Protein 6GFB (pdb70)

InterPro domains:
  IPR000210 BTB/POZ domain [PS50097] (153-221)
  IPR001190 SRCR domain [PF00530] (28-124)
  IPR001190 SRCR domain [PR00258] (24-40)
  IPR001190 SRCR domain [PR00258] (43-54)
  IPR001190 SRCR domain [PR00258] (58-68)
  IPR001190 SRCR domain [PR00258] (89-103)
  IPR001190 SRCR domain [PR00258] (112-124)
  IPR001190 SRCR domain [PS00420] (29-66)
  IPR001190 SRCR domain [PS50287] (24-124)
  IPR001190 SRCR domain [SM00202] (24-124)
  IPR011333 SKP1/BTB/POZ domain superfamily [G3DSA:3.30.710.10] (132-253)
  IPR011705 BTB/Kelch-associated [PF07707] (261-358)
  IPR011705 BTB/Kelch-associated [SM00875] (260-360)
  IPR036772 SRCR-like domain superfamily [G3DSA:3.10.250.10] (16-131)
  IPR036772 SRCR-like domain superfamily [SSF56487] (21-128)
  IPR051481 BTB/POZ domain-containing protein and Galectin-3-binding [PTHR24410] (20-557)

Radius of gyration: 20.59 Å; Cα contacts (8 Å, |Δi|>4): 410; chains: 2; bounding box: 66×28×56 Å

Organism: Homo sapiens (NCBI:txid9606)

Secondary structure (DSSP, 8-state):
--EEEE-GGGHHHHHHHHHHHT-S--EEEEEEETTEEEEEEEE-HHHHTT-GGGGGG---TTEEEEEE--GGGHHHHHHHHHHHHHSEEEE-TTTHHHHHHHHHHHT-HHHHHHHHHH-/--EEEE-GGGHHHHHHHHHHHT-S--EEEEEEETTEEEEEEEE-HHHHTT-GGGGGG---TTEEEEEE--GGGHHHHHHHHHHHHHSEEEE-TTTHHHHHHHHHHHT-HHHHHHHHHHHHHH-

Foldseek 3Di:
DDDDDDPCVCQLVVQLVVQVVLPPFQEKEFEAEPNDRPDIGGHHLVQLVVAPLNVLRNDDGNYYYYHYAYPLLVVVVSQSRSCSGNVDHDDDPSNLVSQLVVSVRRVSPVSNVVSVVVD/DDDDDDPCVCQLVVQLVVQVVLPPFQEKEFEAEPRDRPDIGGHHLVQLVVAPLSVLRNDDGNYYYYHYAYPLLVVVVSQSRSCSGNVDHDDDQSNLVSQLVVSVVRVSPVSVVVSVVVNVVVD

Solvent-accessible surface area: 12079 Å² total; per-residue (Å²): 126,75,64,55,20,55,15,30,184,79,2,10,88,14,3,0,105,18,1,58,40,60,181,59,42,39,5,53,5,41,0,34,22,152,63,137,103,60,63,56,22,27,1,3,5,30,6,2,64,36,4,102,15,0,81,38,1,92,92,138,87,63,34,122,23,89,1,73,15,51,63,125,4,33,95,32,0,109,71,0,3,51,3,3,3,2,18,112,9,86,0,43,122,107,13,9,144,13,5,40,107,6,0,57,69,34,28,0,136,105,0,62,40,57,0,51,101,43,136,126,78,69,58,21,62,28,30,206,74,2,10,89,14,4,0,106,19,6,72,37,70,184,62,41,40,5,51,5,39,0,28,22,166,66,135,106,63,51,54,37,26,1,2,7,32,6,1,63,35,4,121,15,0,83,36,1,102,95,139,87,62,35,121,19,86,2,75,12,59,58,125,5,42,99,29,0,124,53,0,2,41,2,3,2,2,19,108,8,84,0,42,103,106,12,1,125,15,4,64,117,7,0,54,78,40,8,0,155,103,0,53,38,53,0,51,61,5,71,75,129,50,99

Structure (mmCIF, N/CA/C/O backbone):
data_6GFB
#
_entry.id   6GFB
#
_cell.length_a   70.340
_cell.length_b   70.340
_cell.length_c   105.510
_cell.angle_alpha   90.00
_cell.angle_beta   90.00
_cell.angle_gamma   120.00
#
_symmetry.space_group_name_H-M   'P 31 2 1'
#
loop_
_entity.id
_entity.type
_entity.pdbx_description
1 polymer 'Galectin-3-binding protein'
2 non-polymer 'ZINC ION'
3 water water
#
loop_
_atom_site.group_PDB
_atom_site.id
_atom_site.type_symbol
_atom_site.label_atom_id
_atom_site.label_alt_id
_atom_site.label_comp_id
_atom_site.label_asym_id
_atom_site.label_entity_id
_atom_site.label_seq_id
_atom_site.pdbx_PDB_ins_code
_atom_site.Cartn_x
_atom_site.Cartn_y
_atom_site.Cartn_z
_atom_site.occupancy
_atom_site.B_iso_or_equiv
_atom_site.auth_seq_id
_atom_site.auth_comp_id
_atom_site.auth_asym_id
_atom_site.auth_atom_id
_atom_site.pdbx_PDB_model_num
ATOM 1 N N . SER A 1 8 ? -17.393 40.793 30.179 1.00 67.49 129 SER A N 1
ATOM 2 C CA . SER A 1 8 ? -17.403 40.582 31.627 1.00 67.36 129 SER A CA 1
ATOM 3 C C . SER A 1 8 ? -16.008 40.746 32.249 1.00 67.78 129 SER A C 1
ATOM 4 O O . SER A 1 8 ? -15.900 41.287 33.351 1.00 68.46 129 SER A O 1
ATOM 7 N N . THR A 1 9 ? -14.952 40.270 31.556 1.00 59.70 130 THR A N 1
ATOM 8 C CA . THR A 1 9 ? -13.582 40.388 32.063 1.00 56.84 130 THR A CA 1
ATOM 9 C C . THR A 1 9 ? -12.908 41.658 31.553 1.00 55.55 130 THR A C 1
ATOM 10 O O . THR A 1 9 ? -12.902 41.932 30.355 1.00 52.47 130 THR A O 1
ATOM 14 N N . HIS A 1 10 ? -12.331 42.416 32.482 1.00 52.12 131 HIS A N 1
ATOM 15 C CA . HIS A 1 10 ? -11.586 43.634 32.188 1.00 52.20 131 HIS A CA 1
ATOM 16 C C . HIS A 1 10 ? -10.143 43.444 32.633 1.00 53.74 131 HIS A C 1
ATOM 17 O O . HIS A 1 10 ? -9.888 42.892 33.702 1.00 52.22 131 HIS A O 1
ATOM 24 N N . THR A 1 11 ? -9.197 43.834 31.789 1.00 49.86 132 THR A N 1
ATOM 25 C CA . THR A 1 11 ? -7.779 43.647 32.095 1.00 49.48 132 THR A CA 1
ATOM 26 C C . THR A 1 11 ? -7.042 44.960 32.366 1.00 50.83 132 THR A C 1
ATOM 27 O O . THR A 1 11 ? -7.050 45.848 31.514 1.00 50.32 132 THR A O 1
ATOM 31 N N . LEU A 1 12 ? -6.377 45.065 33.544 1.00 45.31 133 LEU A N 1
ATOM 32 C CA . LEU A 1 12 ? -5.469 46.180 33.834 1.00 44.02 133 LEU A CA 1
ATOM 33 C C . LEU A 1 12 ? -4.106 45.670 33.319 1.00 46.40 133 LEU A C 1
ATOM 34 O O . LEU A 1 12 ? -3.664 44.592 33.720 1.00 43.64 133 LEU A O 1
ATOM 39 N N . ASP A 1 13 ? -3.495 46.399 32.376 1.00 44.64 134 ASP A N 1
ATOM 40 C CA . ASP A 1 13 ? -2.247 46.005 31.727 1.00 43.62 134 ASP A CA 1
ATOM 41 C C . ASP A 1 13 ? -1.200 47.120 31.791 1.00 46.33 134 ASP A C 1
ATOM 42 O O . ASP A 1 13 ? -1.257 48.083 31.025 1.00 44.13 134 ASP A O 1
ATOM 47 N N . LEU A 1 14 ? -0.223 46.957 32.706 1.00 41.94 135 LEU A N 1
ATOM 48 C CA . LEU A 1 14 ? 0.868 47.892 32.903 1.00 41.20 135 LEU A CA 1
ATOM 49 C C . LEU A 1 14 ? 2.193 47.221 32.550 1.00 45.14 135 LEU A C 1
ATOM 50 O O . LEU A 1 14 ? 3.260 47.685 32.959 1.00 44.54 135 LEU A O 1
ATOM 55 N N . SER A 1 15 ? 2.119 46.145 31.746 1.00 41.59 136 SER A N 1
ATOM 56 C CA . SER A 1 15 ? 3.287 45.391 31.293 1.00 42.49 136 SER A CA 1
ATOM 57 C C . SER A 1 15 ? 4.263 46.233 30.439 1.00 46.84 136 SER A C 1
ATOM 58 O O . SER A 1 15 ? 5.423 45.857 30.334 1.00 47.23 136 SER A O 1
ATOM 61 N N . ARG A 1 16 ? 3.826 47.382 29.886 1.00 45.09 137 ARG A N 1
ATOM 62 C CA . ARG A 1 16 ? 4.718 48.257 29.091 1.00 46.47 137 ARG A CA 1
ATOM 63 C C . ARG A 1 16 ? 5.870 48.834 29.922 1.00 51.49 137 ARG A C 1
ATOM 64 O O . ARG A 1 16 ? 6.851 49.323 29.358 1.00 52.93 137 ARG A O 1
ATOM 72 N N . GLU A 1 17 ? 5.747 48.769 31.253 1.00 46.25 138 GLU A N 1
ATOM 73 C CA . GLU A 1 17 ? 6.743 49.269 32.203 1.00 45.27 138 GLU A CA 1
ATOM 74 C C . GLU A 1 17 ? 7.846 48.233 32.457 1.00 44.89 138 GLU A C 1
ATOM 75 O O . GLU A 1 17 ? 8.866 48.575 33.041 1.00 45.87 138 GLU A O 1
ATOM 81 N N . LEU A 1 18 ? 7.612 46.970 32.112 1.00 37.67 139 LEU A N 1
ATOM 82 C CA . LEU A 1 18 ? 8.547 45.889 32.414 1.00 38.16 139 LEU A CA 1
ATOM 83 C C . LEU A 1 18 ? 9.927 46.042 31.821 1.00 43.18 139 LEU A C 1
ATOM 84 O O . LEU A 1 18 ? 10.888 45.759 32.531 1.00 43.92 139 LEU A O 1
ATOM 89 N N . SER A 1 19 ? 10.037 46.454 30.539 1.00 41.65 140 SER A N 1
ATOM 90 C CA . SER A 1 19 ? 11.321 46.563 29.843 1.00 41.60 140 SER A CA 1
ATOM 91 C C . SER A 1 19 ? 12.317 47.447 30.585 1.00 44.92 140 SER A C 1
ATOM 92 O O . SER A 1 19 ? 13.429 46.981 30.855 1.00 43.11 140 SER A O 1
ATOM 95 N N . GLU A 1 20 ? 11.901 48.668 30.985 1.00 42.71 141 GLU A N 1
ATOM 96 C CA . GLU A 1 20 ? 12.776 49.568 31.742 1.00 43.53 141 GLU A CA 1
ATOM 97 C C . GLU A 1 20 ? 12.917 49.174 33.217 1.00 47.88 141 GLU A C 1
ATOM 98 O O . GLU A 1 20 ? 13.985 49.408 33.778 1.00 48.13 141 GLU A O 1
ATOM 104 N N . ALA A 1 21 ? 11.890 48.533 33.832 1.00 42.85 142 ALA A N 1
ATOM 105 C CA . ALA A 1 21 ? 12.017 48.066 35.221 1.00 41.65 142 ALA A CA 1
ATOM 106 C C . ALA A 1 21 ? 13.138 47.015 35.288 1.00 47.30 142 ALA A C 1
ATOM 107 O O . ALA A 1 21 ? 13.973 47.077 36.187 1.00 47.57 142 ALA A O 1
ATOM 109 N N . LEU A 1 22 ? 13.178 46.080 34.321 1.00 45.08 143 LEU A N 1
ATOM 110 C CA . LEU A 1 22 ? 14.213 45.047 34.299 1.00 44.56 143 LEU A CA 1
ATOM 111 C C . LEU A 1 22 ? 15.563 45.611 33.863 1.00 47.18 143 LEU A C 1
ATOM 112 O O . LEU A 1 22 ? 16.576 45.240 34.441 1.00 45.62 143 LEU A O 1
ATOM 117 N N . GLY A 1 23 ? 15.557 46.541 32.907 1.00 44.23 144 GLY A N 1
ATOM 118 C CA . GLY A 1 23 ? 16.773 47.205 32.447 1.00 44.14 144 GLY A CA 1
ATOM 119 C C . GLY A 1 23 ? 17.503 47.897 33.589 1.00 49.26 144 GLY A C 1
ATOM 120 O O . GLY A 1 23 ? 18.727 47.775 33.708 1.00 48.33 144 GLY A O 1
ATOM 121 N N . GLN A 1 24 ? 16.734 48.597 34.464 1.00 46.63 145 GLN A N 1
ATOM 122 C CA . GLN A 1 24 ? 17.216 49.334 35.626 1.00 46.73 145 GLN A CA 1
ATOM 123 C C . GLN A 1 24 ? 17.772 48.419 36.724 1.00 49.98 145 GLN A C 1
ATOM 124 O O . GLN A 1 24 ? 18.673 48.836 37.441 1.00 50.22 145 GLN A O 1
ATOM 130 N N . ILE A 1 25 ? 17.279 47.163 36.824 1.00 46.27 146 ILE A N 1
ATOM 131 C CA . ILE A 1 25 ? 17.811 46.161 37.754 1.00 45.48 146 ILE A CA 1
ATOM 132 C C . ILE A 1 25 ? 19.261 45.854 37.318 1.00 49.86 146 ILE A C 1
ATOM 133 O O . ILE A 1 25 ? 20.163 45.838 38.157 1.00 49.84 146 ILE A O 1
ATOM 138 N N . PHE A 1 26 ? 19.486 45.669 35.993 1.00 46.66 147 PHE A N 1
ATOM 139 C CA . PHE A 1 26 ? 20.831 45.446 35.468 1.00 45.00 147 PHE A CA 1
ATOM 140 C C . PHE A 1 26 ? 21.698 46.649 35.737 1.00 49.57 147 PHE A C 1
ATOM 141 O O . PHE A 1 26 ? 22.811 46.461 36.219 1.00 49.06 147 PHE A O 1
ATOM 149 N N . ASP A 1 27 ? 21.204 47.880 35.413 1.00 47.79 148 ASP A N 1
ATOM 150 C CA . ASP A 1 27 ? 21.950 49.140 35.594 1.00 48.56 148 ASP A CA 1
ATOM 151 C C . ASP A 1 27 ? 22.430 49.342 37.033 1.00 52.98 148 ASP A C 1
ATOM 152 O O . ASP A 1 27 ? 23.545 49.822 37.226 1.00 53.45 148 ASP A O 1
ATOM 157 N N . SER A 1 28 ? 21.599 48.971 38.028 1.00 50.14 149 SER A N 1
ATOM 158 C CA . SER A 1 28 ? 21.925 49.124 39.451 1.00 50.47 149 SER A CA 1
ATOM 159 C C . SER A 1 28 ? 23.115 48.276 39.903 1.00 54.86 149 SER A C 1
ATOM 160 O O . SER A 1 28 ? 23.903 48.727 40.725 1.00 54.31 149 SER A O 1
AT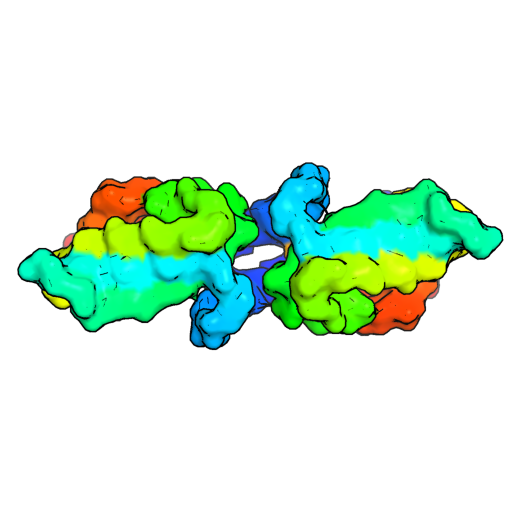OM 163 N N . GLN A 1 29 ? 23.241 47.042 39.383 1.00 53.04 150 GLN A N 1
ATOM 164 C CA . GLN A 1 29 ? 24.319 46.108 39.766 1.00 53.44 150 GLN A CA 1
ATOM 165 C C . GLN A 1 29 ? 24.223 45.735 41.274 1.00 59.73 150 GLN A C 1
ATOM 166 O O . GLN A 1 29 ? 25.232 45.436 41.916 1.00 60.90 150 GLN A O 1
ATOM 172 N N . ARG A 1 30 ? 22.986 45.763 41.829 1.00 56.93 151 ARG A N 1
ATOM 173 C CA . ARG A 1 30 ? 22.678 45.467 43.231 1.00 56.36 151 ARG A CA 1
ATOM 174 C C . ARG A 1 30 ? 21.839 44.208 43.295 1.00 59.26 151 ARG A C 1
ATOM 175 O O . ARG A 1 30 ? 20.945 44.026 42.469 1.00 59.21 151 ARG A O 1
ATOM 183 N N . GLY A 1 31 ? 22.097 43.384 44.300 1.00 54.35 152 GLY A N 1
ATOM 184 C CA . GLY A 1 31 ? 21.374 42.136 44.528 1.00 53.97 152 GLY A CA 1
ATOM 185 C C . GLY A 1 31 ? 21.738 41.018 43.570 1.00 56.86 152 GLY A C 1
ATOM 186 O O . GLY A 1 31 ? 20.942 40.096 43.371 1.00 56.28 152 GLY A O 1
ATOM 187 N N . CYS A 1 32 ? 22.940 41.091 42.976 1.00 53.30 153 CYS A N 1
ATOM 188 C CA . CYS A 1 32 ? 23.445 40.104 42.026 1.00 54.83 153 CYS A CA 1
ATOM 189 C C . CYS A 1 32 ? 23.756 38.765 42.692 1.00 56.29 153 CYS A C 1
ATOM 190 O O . CYS A 1 32 ? 24.103 38.723 43.872 1.00 56.99 153 CYS A O 1
ATOM 193 N N . ASP A 1 33 ? 23.686 37.680 41.909 1.00 49.35 154 ASP A N 1
ATOM 194 C CA . ASP A 1 33 ? 23.987 36.320 42.343 1.00 47.83 154 ASP A CA 1
ATOM 195 C C . ASP A 1 33 ? 24.801 35.598 41.251 1.00 50.67 154 ASP A C 1
ATOM 196 O O . ASP A 1 33 ? 24.873 34.380 41.249 1.00 50.08 154 ASP A O 1
ATOM 201 N N . LEU A 1 34 ? 25.375 36.358 40.303 1.00 47.02 155 LEU A N 1
ATOM 202 C CA . LEU A 1 34 ? 26.175 35.821 39.212 1.00 46.72 155 LEU A CA 1
ATOM 203 C C . LEU A 1 34 ? 27.280 36.802 38.844 1.00 50.25 155 LEU A C 1
ATOM 204 O O . LEU A 1 34 ? 26.993 37.970 38.632 1.00 49.45 155 LEU A O 1
ATOM 209 N N . SER A 1 35 ? 28.531 36.327 38.745 1.00 46.87 156 SER A N 1
ATOM 210 C CA . SER A 1 35 ? 29.663 37.163 38.337 1.00 46.83 156 SER A CA 1
ATOM 211 C C . SER A 1 35 ? 30.015 36.871 36.896 1.00 50.23 156 SER A C 1
ATOM 212 O O . SER A 1 35 ? 30.146 35.709 36.531 1.00 49.48 156 SER A O 1
ATOM 215 N N . ILE A 1 36 ? 30.123 37.921 36.068 1.00 48.02 157 ILE A N 1
ATOM 216 C CA . ILE A 1 36 ? 30.460 37.795 34.650 1.00 48.46 157 ILE A CA 1
ATOM 217 C C . ILE A 1 36 ? 31.769 38.532 34.394 1.00 54.47 157 ILE A C 1
ATOM 218 O O . ILE A 1 36 ? 31.825 39.758 34.534 1.00 54.83 157 ILE A O 1
ATOM 223 N N . SER A 1 37 ? 32.812 37.778 34.015 1.00 50.27 158 SER A N 1
ATOM 224 C CA . SER A 1 37 ? 34.113 38.339 33.674 1.00 50.40 158 SER A CA 1
ATOM 225 C C . SER A 1 37 ? 34.195 38.377 32.172 1.00 56.35 158 SER A C 1
ATOM 226 O O . SER A 1 37 ? 33.804 37.416 31.496 1.00 55.56 158 SER A O 1
ATOM 229 N N . VAL A 1 38 ? 34.709 39.491 31.653 1.00 56.01 159 VAL A N 1
ATOM 230 C CA . VAL A 1 38 ? 34.890 39.736 30.229 1.00 57.10 159 VAL A CA 1
ATOM 231 C C . VAL A 1 38 ? 36.389 39.707 29.895 1.00 64.36 159 VAL A C 1
ATOM 232 O O . VAL A 1 38 ? 37.135 40.619 30.255 1.00 63.49 159 VAL A O 1
ATOM 236 N N . ASN A 1 39 ? 36.810 38.618 29.237 1.00 63.98 160 ASN A N 1
ATOM 237 C CA . ASN A 1 39 ? 38.163 38.335 28.782 1.00 65.78 160 ASN A CA 1
ATOM 238 C C . ASN A 1 39 ? 38.387 39.005 27.420 1.00 73.94 160 ASN A C 1
ATOM 239 O O . ASN A 1 39 ? 37.629 38.758 26.480 1.00 72.70 160 ASN A O 1
ATOM 244 N N . VAL A 1 40 ? 39.399 39.882 27.330 1.00 75.31 161 VAL A N 1
ATOM 245 C CA . VAL A 1 40 ? 39.774 40.606 26.103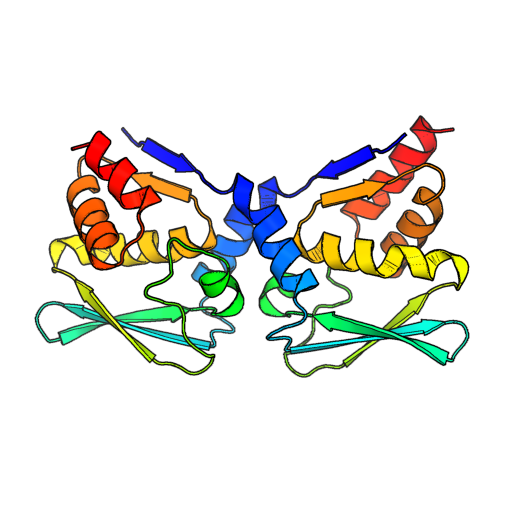 1.00 77.56 161 VAL A CA 1
ATOM 246 C C . VAL A 1 40 ? 41.237 40.280 25.746 1.00 86.58 161 VAL A C 1
ATOM 247 O O . VAL A 1 40 ? 42.159 40.854 26.340 1.00 86.61 161 VAL A O 1
ATOM 251 N N . GLN A 1 41 ? 41.432 39.336 24.790 1.00 86.79 162 GLN A N 1
ATOM 252 C CA . GLN A 1 41 ? 42.738 38.845 24.321 1.00 88.31 162 GLN A CA 1
ATOM 253 C C . GLN A 1 41 ? 43.623 38.325 25.481 1.00 94.59 162 GLN A C 1
ATOM 254 O O . GLN A 1 41 ? 44.777 38.741 25.639 1.00 94.61 162 GLN A O 1
ATOM 260 N N . GLY A 1 42 ? 43.045 37.438 26.288 1.00 92.48 163 GLY A N 1
ATOM 261 C CA . GLY A 1 42 ? 43.732 36.817 27.409 1.00 92.95 163 GLY A CA 1
ATOM 262 C C . GLY A 1 42 ? 43.590 37.502 28.754 1.00 98.40 163 GLY A C 1
ATOM 263 O O . GLY A 1 42 ? 43.728 36.841 29.785 1.00 98.13 163 GLY A O 1
ATOM 264 N N . GLU A 1 43 ? 43.316 38.824 28.767 1.00 95.70 164 GLU A N 1
ATOM 265 C CA . GLU A 1 43 ? 43.188 39.584 30.020 1.00 95.94 164 GLU A CA 1
ATOM 266 C C . GLU A 1 43 ? 41.761 39.966 30.393 1.00 98.60 164 GLU A C 1
ATOM 267 O O . GLU A 1 43 ? 40.983 40.347 29.523 1.00 97.15 164 GLU A O 1
ATOM 273 N N . ASP A 1 44 ? 41.435 39.898 31.698 1.00 95.54 165 ASP A N 1
ATOM 274 C CA . ASP A 1 44 ? 40.108 40.263 32.210 1.00 95.19 165 ASP A CA 1
ATOM 275 C C . ASP A 1 44 ? 39.988 41.790 32.247 1.00 96.02 165 ASP A C 1
ATOM 276 O O . ASP A 1 44 ? 40.395 42.436 33.214 1.00 96.13 165 ASP A O 1
ATOM 281 N N . ALA A 1 45 ? 39.485 42.361 31.150 1.00 89.72 166 ALA A N 1
ATOM 282 C CA . ALA A 1 45 ? 39.357 43.804 30.976 1.00 88.46 166 ALA A CA 1
ATOM 283 C C . ALA A 1 45 ? 38.127 44.409 31.646 1.00 89.64 166 ALA A C 1
ATOM 284 O O . ALA A 1 45 ? 38.208 45.545 32.129 1.00 90.64 166 ALA A O 1
ATOM 286 N N . LEU A 1 46 ? 36.984 43.680 31.643 1.00 81.86 167 LEU A N 1
ATOM 287 C CA . LEU A 1 46 ? 35.704 44.140 32.205 1.00 79.50 167 LEU A CA 1
ATOM 288 C C . LEU A 1 46 ? 35.021 43.105 33.102 1.00 75.67 167 LEU A C 1
ATOM 289 O O . LEU A 1 46 ? 35.282 41.902 32.993 1.00 75.26 167 LEU A O 1
ATOM 294 N N . GLY A 1 47 ? 34.150 43.595 33.976 1.00 65.97 168 GLY A N 1
ATOM 295 C CA . GLY A 1 47 ? 33.338 42.779 34.863 1.00 63.56 168 GLY A CA 1
ATOM 296 C C . GLY A 1 47 ? 31.936 43.333 35.039 1.00 62.66 168 GLY A C 1
ATOM 297 O O . GLY A 1 47 ? 31.731 44.548 35.020 1.00 60.71 168 GLY A O 1
ATOM 298 N N . PHE A 1 48 ? 30.963 42.435 35.204 1.00 57.00 169 PHE A N 1
ATOM 299 C CA . PHE A 1 48 ? 29.564 42.775 35.455 1.00 56.31 169 PHE A CA 1
ATOM 300 C C . PHE A 1 48 ? 28.989 41.720 36.371 1.00 59.75 169 PHE A C 1
ATOM 301 O O . PHE A 1 48 ? 29.548 40.629 36.475 1.00 58.88 169 PHE A O 1
ATOM 309 N N . CYS A 1 49 ? 27.844 42.009 36.982 1.00 56.30 170 CYS A N 1
ATOM 310 C CA . CYS A 1 49 ? 27.147 41.012 37.775 1.00 55.96 170 CYS A CA 1
ATOM 311 C C . CYS A 1 49 ? 25.726 40.845 37.228 1.00 54.93 170 CYS A C 1
ATOM 312 O O . CYS A 1 49 ? 25.197 41.772 36.617 1.00 54.05 170 CYS A O 1
ATOM 315 N N . GLY A 1 50 ? 25.164 39.651 37.379 1.00 49.51 171 GLY A N 1
ATOM 316 C CA . GLY A 1 50 ? 23.841 39.313 36.869 1.00 48.41 171 GLY A CA 1
ATOM 317 C C . GLY A 1 50 ? 22.877 38.775 37.900 1.00 51.02 171 GLY A C 1
ATOM 318 O O . GLY A 1 50 ? 23.254 38.515 39.040 1.00 52.15 171 GLY A O 1
ATOM 319 N N . HIS A 1 51 ? 21.623 38.589 37.481 1.00 45.45 172 HIS A N 1
ATOM 320 C CA . HIS A 1 51 ? 20.512 38.125 38.289 1.00 44.66 172 HIS A CA 1
ATOM 321 C C . HIS A 1 51 ? 19.943 36.865 37.618 1.00 48.08 172 HIS A C 1
ATOM 322 O O . HIS A 1 51 ? 19.252 36.970 36.604 1.00 47.43 172 HIS A O 1
ATOM 329 N N . THR A 1 52 ? 20.284 35.673 38.151 1.00 45.14 173 THR A N 1
ATOM 330 C CA . THR A 1 52 ? 19.874 34.375 37.592 1.00 45.31 173 THR A CA 1
ATOM 331 C C . THR A 1 52 ? 18.350 34.222 37.468 1.00 48.70 173 THR A C 1
ATOM 332 O O . THR A 1 52 ? 17.904 33.585 36.515 1.00 47.49 173 THR A O 1
ATOM 336 N N . VAL A 1 53 ? 17.561 34.823 38.397 1.00 45.52 174 VAL A N 1
ATOM 337 C CA . VAL A 1 53 ? 16.079 34.760 38.374 1.00 45.88 174 VAL A CA 1
ATOM 338 C C . VAL A 1 53 ? 15.547 35.357 37.055 1.00 47.65 174 VAL A C 1
ATOM 339 O O . VAL A 1 53 ? 14.664 34.767 36.431 1.00 48.52 174 VAL A O 1
ATOM 343 N N . ILE A 1 54 ? 16.142 36.471 36.601 1.00 41.58 175 ILE A N 1
ATOM 344 C CA . ILE A 1 54 ? 15.773 37.110 35.336 1.00 41.10 175 ILE A CA 1
ATOM 345 C C . ILE A 1 54 ? 16.372 36.375 34.117 1.00 45.54 175 ILE A C 1
ATOM 346 O O . ILE A 1 54 ? 15.652 36.091 33.157 1.00 43.76 175 ILE A O 1
ATOM 351 N N . LEU A 1 55 ? 17.680 36.081 34.146 1.00 43.28 176 LEU A N 1
ATOM 352 C CA . LEU A 1 55 ? 18.381 35.454 33.017 1.00 42.00 176 LEU A CA 1
ATOM 353 C C . LEU A 1 55 ? 17.865 34.071 32.637 1.00 47.29 176 LEU A C 1
ATOM 354 O O . LEU A 1 55 ? 17.738 33.799 31.436 1.00 47.71 176 LEU A O 1
ATOM 359 N N . THR A 1 56 ? 17.528 33.215 33.633 1.00 43.68 177 THR A N 1
ATOM 360 C CA . THR A 1 56 ? 17.041 31.853 33.364 1.00 43.53 177 THR A CA 1
ATOM 361 C C . THR A 1 56 ? 15.626 31.849 32.757 1.00 47.16 177 THR A C 1
ATOM 362 O O . THR A 1 56 ? 15.228 30.845 32.177 1.00 46.50 177 THR A O 1
ATOM 366 N N . ALA A 1 57 ? 14.899 32.972 32.832 1.00 45.60 178 ALA A N 1
ATOM 367 C CA . ALA A 1 57 ? 13.570 33.099 32.222 1.00 46.49 178 ALA A CA 1
ATOM 368 C C . ALA A 1 57 ? 13.686 33.500 30.716 1.00 50.40 178 ALA A C 1
ATOM 369 O O . ALA A 1 57 ? 12.670 33.582 30.020 1.00 49.18 178 ALA A O 1
ATOM 371 N N . ASN A 1 58 ? 14.922 33.752 30.231 1.00 46.89 179 ASN A N 1
ATOM 372 C CA . ASN A 1 58 ? 15.187 34.209 28.871 1.00 46.98 179 ASN A CA 1
ATOM 373 C C . ASN A 1 58 ? 16.032 33.239 28.039 1.00 51.36 179 ASN A C 1
ATOM 374 O O . ASN A 1 58 ? 17.218 33.065 28.331 1.00 49.34 179 ASN A O 1
ATOM 379 N N . LEU A 1 59 ? 15.441 32.680 26.944 1.00 49.30 180 LEU A N 1
ATOM 380 C CA . LEU A 1 59 ? 16.144 31.748 26.046 1.00 49.30 180 LEU A CA 1
ATOM 381 C C . LEU A 1 59 ? 17.356 32.396 25.348 1.00 51.14 180 LEU A C 1
ATOM 382 O O . LEU A 1 59 ? 18.340 31.703 25.109 1.00 50.21 180 LEU A O 1
ATOM 387 N N . GLU A 1 60 ? 17.316 33.732 25.110 1.00 46.15 181 GLU A N 1
ATOM 388 C CA . GLU A 1 60 ? 18.422 34.500 24.512 1.00 45.86 181 GLU A CA 1
ATOM 389 C C . GLU A 1 60 ? 19.681 34.479 25.379 1.00 47.51 181 GLU A C 1
ATOM 390 O O . GLU A 1 60 ? 20.779 34.621 24.854 1.00 46.71 181 GLU A O 1
ATOM 396 N N . ALA A 1 61 ? 19.515 34.340 26.706 1.00 44.02 182 ALA A N 1
ATOM 397 C CA . ALA A 1 61 ? 20.593 34.349 27.705 1.00 42.78 182 ALA A CA 1
ATOM 398 C C . ALA A 1 61 ? 21.012 32.958 28.200 1.00 44.86 182 ALA A C 1
ATOM 399 O O . ALA A 1 61 ? 21.593 32.850 29.281 1.00 45.47 182 ALA A O 1
ATOM 401 N N . GLN A 1 62 ? 20.732 31.898 27.423 1.00 41.45 183 GLN A N 1
ATOM 402 C CA . GLN A 1 62 ? 21.042 30.500 27.757 1.00 42.35 183 GLN A CA 1
ATOM 403 C C . GLN A 1 62 ? 22.526 30.249 28.108 1.00 49.11 183 GLN A C 1
ATOM 404 O O . GLN A 1 62 ? 22.807 29.374 28.930 1.00 50.20 183 GLN A O 1
ATOM 410 N N . AL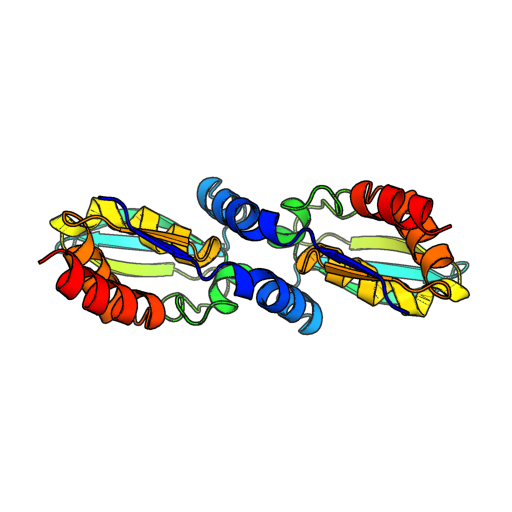A A 1 63 ? 23.464 31.032 27.534 1.00 46.66 184 ALA A N 1
ATOM 411 C CA . ALA A 1 63 ? 24.884 30.933 27.882 1.00 47.09 184 ALA A CA 1
ATOM 412 C C . ALA A 1 63 ? 25.119 31.362 29.343 1.00 52.54 184 ALA A C 1
ATOM 413 O O . ALA A 1 63 ? 26.097 30.925 29.946 1.00 53.23 184 ALA A O 1
ATOM 415 N N . LEU A 1 64 ? 24.190 32.154 29.929 1.00 48.39 185 LEU A N 1
ATOM 416 C CA . LEU A 1 64 ? 24.298 32.630 31.307 1.00 47.86 185 LEU A CA 1
ATOM 417 C C . LEU A 1 64 ? 23.372 31.882 32.279 1.00 51.15 185 LEU A C 1
ATOM 418 O O . LEU A 1 64 ? 23.184 32.326 33.406 1.00 50.98 185 LEU A O 1
ATOM 423 N N . TRP A 1 65 ? 22.806 30.739 31.857 1.00 48.32 186 TRP A N 1
ATOM 424 C CA . TRP A 1 65 ? 21.923 29.943 32.717 1.00 47.30 186 TRP A CA 1
ATOM 425 C C . TRP A 1 65 ? 22.742 29.154 33.733 1.00 55.64 186 TRP A C 1
ATOM 426 O O . TRP A 1 65 ? 23.206 28.047 33.435 1.00 57.16 186 TRP A O 1
ATOM 437 N N . LYS A 1 66 ? 22.934 29.741 34.925 1.00 51.92 187 LYS A N 1
ATOM 438 C CA . LYS A 1 66 ? 23.705 29.123 36.008 1.00 52.29 187 LYS A CA 1
ATOM 439 C C . LYS A 1 66 ? 22.949 29.206 37.341 1.00 56.51 187 LYS A C 1
ATOM 440 O O . LYS A 1 66 ? 21.999 29.987 37.473 1.00 55.93 187 LYS A O 1
ATOM 446 N N . GLU A 1 67 ? 23.390 28.414 38.331 1.00 52.76 188 GLU A N 1
ATOM 447 C CA . GLU A 1 67 ? 22.853 28.420 39.695 1.00 51.99 188 GLU A CA 1
ATOM 448 C C . GLU A 1 67 ? 23.337 29.689 40.419 1.00 53.62 188 GLU A C 1
ATOM 449 O O . GLU A 1 67 ? 24.431 30.174 40.100 1.00 52.93 188 GLU A O 1
ATOM 455 N N . PRO A 1 68 ? 22.579 30.236 41.401 1.00 49.55 189 PRO A N 1
ATOM 456 C CA . PRO A 1 68 ? 23.077 31.415 42.145 1.00 49.46 189 PRO A CA 1
ATOM 457 C C . PRO A 1 68 ? 24.447 31.167 42.788 1.00 53.40 189 PRO A C 1
ATOM 458 O O . PRO A 1 68 ? 24.736 30.045 43.185 1.00 53.20 189 PRO A O 1
ATOM 462 N N . GLY A 1 69 ? 25.279 32.198 42.824 1.00 50.65 190 GLY A N 1
ATOM 463 C CA . GLY A 1 69 ? 26.642 32.142 43.338 1.00 51.91 190 GLY A CA 1
ATOM 464 C C . GLY A 1 69 ? 27.704 31.746 42.318 1.00 58.65 190 GLY A C 1
ATOM 465 O O . GLY A 1 69 ? 28.893 31.702 42.656 1.00 58.60 190 GLY A O 1
ATOM 466 N N . SER A 1 70 ? 27.301 31.456 41.054 1.00 56.20 191 SER A N 1
ATOM 467 C CA . SER A 1 70 ? 28.253 31.056 40.013 1.00 56.32 191 SER A CA 1
ATOM 468 C C . SER A 1 70 ? 29.069 32.216 39.429 1.00 60.40 191 SER A C 1
ATOM 469 O O . SER A 1 70 ? 28.739 33.385 39.638 1.00 59.96 191 SER A O 1
ATOM 472 N N . ASN A 1 71 ? 30.148 31.869 38.702 1.00 57.34 192 ASN A N 1
ATOM 473 C CA . ASN A 1 71 ? 31.056 32.773 37.987 1.00 57.38 192 ASN A CA 1
ATOM 474 C C . ASN A 1 71 ? 31.110 32.283 36.525 1.00 60.56 192 ASN A C 1
ATOM 475 O O . ASN A 1 71 ? 31.250 31.080 36.284 1.00 60.17 192 ASN A O 1
ATOM 480 N N . VAL A 1 72 ? 30.939 33.202 35.557 1.00 54.95 193 VAL A N 1
ATOM 481 C CA . VAL A 1 72 ? 30.965 32.894 34.119 1.00 54.03 193 VAL A CA 1
ATOM 482 C C . VAL A 1 72 ? 32.036 33.777 33.472 1.00 54.15 193 VAL A C 1
ATOM 483 O O . VAL A 1 72 ? 32.222 34.920 33.880 1.00 52.56 193 VAL A O 1
ATOM 487 N N . THR A 1 73 ? 32.713 33.251 32.457 1.00 50.13 194 THR A N 1
ATOM 488 C CA . THR A 1 73 ? 33.695 33.990 31.690 1.00 50.93 194 THR A CA 1
ATOM 489 C C . THR A 1 73 ? 33.211 34.101 30.239 1.00 60.02 194 THR A C 1
ATOM 490 O O . THR A 1 73 ? 32.851 33.093 29.618 1.00 58.64 194 THR A O 1
ATOM 494 N N . MET A 1 74 ? 33.170 35.334 29.736 1.00 60.62 195 MET A N 1
ATOM 495 C CA . MET A 1 74 ? 32.854 35.683 28.360 1.00 63.00 195 MET A CA 1
ATOM 496 C C . MET A 1 74 ? 34.178 36.125 27.740 1.00 68.89 195 MET A C 1
ATOM 497 O O . MET A 1 74 ? 34.988 36.757 28.412 1.00 68.24 195 MET A O 1
ATOM 502 N N . SER A 1 75 ? 34.391 35.810 26.472 1.00 67.91 196 SER A N 1
ATOM 503 C CA . SER A 1 75 ? 35.557 36.222 25.688 1.00 68.48 196 SER A CA 1
ATOM 504 C C . SER A 1 75 ? 35.048 37.093 24.539 1.00 72.29 196 SER A C 1
ATOM 505 O O . SER A 1 75 ? 34.116 36.683 23.837 1.00 72.66 196 SER A O 1
ATOM 508 N N . VAL A 1 76 ? 35.628 38.310 24.384 1.00 68.05 197 VAL A N 1
ATOM 509 C CA . VAL A 1 76 ? 35.291 39.296 23.341 1.00 68.09 197 VAL A CA 1
ATOM 510 C C . VAL A 1 76 ? 36.547 39.978 22.721 1.00 73.19 197 VAL A C 1
ATOM 511 O O . VAL A 1 76 ? 37.587 40.088 23.375 1.00 73.09 197 VAL A O 1
ATOM 515 N N . ASP A 1 77 ? 36.417 40.464 21.471 1.00 69.90 198 ASP A N 1
ATOM 516 C CA . ASP A 1 77 ? 37.454 41.207 20.756 1.00 69.56 198 ASP A CA 1
ATOM 517 C C . ASP A 1 77 ? 37.370 42.673 21.167 1.00 71.14 198 ASP A C 1
ATOM 518 O O . ASP A 1 77 ? 36.268 43.198 21.342 1.00 69.51 198 ASP A O 1
ATOM 523 N N . ALA A 1 78 ? 38.542 43.329 21.318 1.00 67.82 199 ALA A N 1
ATOM 524 C CA . ALA A 1 78 ? 38.721 44.716 21.775 1.00 67.39 199 ALA A CA 1
ATOM 525 C C . ALA A 1 78 ? 37.735 45.735 21.205 1.00 70.93 199 ALA A C 1
ATOM 526 O O . ALA A 1 78 ? 37.273 46.591 21.963 1.00 70.66 199 ALA A O 1
ATOM 528 N N . GLU A 1 79 ? 37.412 45.645 19.895 1.00 67.27 200 GLU A N 1
ATOM 529 C CA . GLU A 1 79 ? 36.494 46.567 19.196 1.00 67.50 200 GLU A CA 1
ATOM 530 C C . GLU A 1 79 ? 35.032 46.438 19.663 1.00 69.91 200 GLU A C 1
ATOM 531 O O . GLU A 1 79 ? 34.249 47.378 19.490 1.00 68.87 200 GLU A O 1
ATOM 537 N N . CYS A 1 80 ? 34.665 45.263 20.210 1.00 65.76 201 CYS A N 1
ATOM 538 C CA . CYS A 1 80 ? 33.302 44.956 20.643 1.00 65.26 201 CYS A CA 1
ATOM 539 C C . CYS A 1 80 ? 33.030 45.213 22.137 1.00 68.92 201 CYS A C 1
ATOM 540 O O . CYS A 1 80 ? 31.872 45.122 22.564 1.00 69.76 201 CYS A O 1
ATOM 543 N N . VAL A 1 81 ? 34.065 45.614 22.904 1.00 63.95 202 VAL A N 1
ATOM 544 C CA . VAL A 1 81 ? 33.958 45.961 24.326 1.00 63.24 202 VAL A CA 1
ATOM 545 C C . VAL A 1 81 ? 32.820 46.994 24.585 1.00 66.70 202 VAL A C 1
ATOM 546 O O . VAL A 1 81 ? 31.998 46.718 25.464 1.00 65.34 202 VAL A O 1
ATOM 550 N N . PRO A 1 82 ? 32.694 48.127 23.828 1.00 64.36 203 PRO A N 1
ATOM 551 C CA . PRO A 1 82 ? 31.596 49.081 24.119 1.00 64.20 203 PRO A CA 1
ATOM 552 C C . PRO A 1 82 ? 30.164 48.559 23.912 1.00 66.98 203 PRO A C 1
ATOM 553 O O . PRO A 1 82 ? 29.227 49.234 24.334 1.00 68.50 203 PRO A O 1
ATOM 557 N N . MET A 1 83 ? 29.997 47.365 23.293 1.00 59.67 204 MET A N 1
ATOM 558 C CA . MET A 1 83 ? 28.715 46.727 22.995 1.00 58.01 204 MET A CA 1
ATOM 559 C C . MET A 1 83 ? 28.271 45.669 24.034 1.00 57.87 204 MET A C 1
ATOM 560 O O . MET A 1 83 ? 27.109 45.255 24.004 1.00 55.93 204 MET A O 1
ATOM 565 N N . VAL A 1 84 ? 29.187 45.196 24.905 1.00 52.29 205 VAL A N 1
ATOM 566 C CA . VAL A 1 84 ? 28.891 44.134 25.881 1.00 51.05 205 VAL A CA 1
ATOM 567 C C . VAL A 1 84 ? 27.803 44.552 26.883 1.00 52.05 205 VAL A C 1
ATOM 568 O O . VAL A 1 84 ? 26.860 43.790 27.088 1.00 49.86 205 VAL A O 1
ATOM 572 N N . ARG A 1 85 ? 27.914 45.746 27.482 1.00 49.55 206 ARG A N 1
ATOM 573 C CA . ARG A 1 85 ? 26.944 46.264 28.447 1.00 49.69 206 ARG A CA 1
ATOM 574 C C . ARG A 1 85 ? 25.527 46.260 27.837 1.00 52.81 206 ARG A C 1
ATOM 575 O O . ARG A 1 85 ? 24.592 45.773 28.478 1.00 52.36 206 ARG A O 1
ATOM 583 N N . ASP A 1 86 ? 25.398 46.719 26.571 1.00 48.79 207 ASP A N 1
ATOM 584 C CA . ASP A 1 86 ? 24.141 46.764 25.809 1.00 48.34 207 ASP A CA 1
ATOM 585 C C . ASP A 1 86 ? 23.572 45.366 25.545 1.00 49.23 207 ASP A C 1
ATOM 586 O O . ASP A 1 86 ? 22.353 45.169 25.611 1.00 47.25 207 ASP A O 1
ATOM 591 N N . LEU A 1 87 ? 24.456 44.398 25.252 1.00 45.45 208 LEU A N 1
ATOM 592 C CA . LEU A 1 87 ? 24.068 43.003 25.045 1.00 44.17 208 LEU A CA 1
ATOM 593 C C . LEU A 1 87 ? 23.494 42.432 26.345 1.00 44.58 208 LEU A C 1
ATOM 594 O O . LEU A 1 87 ? 22.415 41.850 26.322 1.00 43.33 208 LEU A O 1
ATOM 599 N N . LEU A 1 88 ? 24.185 42.637 27.475 1.00 41.69 209 LEU A N 1
ATOM 600 C CA . LEU A 1 88 ? 23.747 42.118 28.766 1.00 42.20 209 LEU A CA 1
ATOM 601 C C . LEU A 1 88 ? 22.445 42.769 29.232 1.00 46.10 209 LEU A C 1
ATOM 602 O O . LEU A 1 88 ? 21.577 42.066 29.741 1.00 47.01 209 LEU A O 1
ATOM 607 N N . ARG A 1 89 ? 22.284 44.080 29.024 1.00 42.70 210 ARG A N 1
ATOM 608 C CA . ARG A 1 89 ? 21.057 44.808 29.390 1.00 43.41 210 ARG A CA 1
ATOM 609 C C . ARG A 1 89 ? 19.872 44.289 28.559 1.00 47.26 210 ARG A C 1
ATOM 610 O O . ARG A 1 89 ? 18.770 44.183 29.092 1.00 47.09 210 ARG A O 1
ATOM 618 N N . TYR A 1 90 ? 20.122 43.945 27.265 1.00 42.61 211 TYR A N 1
ATOM 619 C CA . TYR A 1 90 ? 19.144 43.368 26.358 1.00 41.29 211 TYR A CA 1
ATOM 620 C C . TYR A 1 90 ? 18.599 42.033 26.910 1.00 43.97 211 TYR A C 1
ATOM 621 O O . TYR A 1 90 ? 17.412 41.743 26.740 1.00 41.48 211 TYR A O 1
ATOM 630 N N . PHE A 1 91 ? 19.429 41.264 27.642 1.00 39.84 212 PHE A N 1
ATOM 631 C CA . PHE A 1 91 ? 18.965 40.023 28.283 1.00 39.89 212 PHE A CA 1
ATOM 632 C C . PHE A 1 91 ? 17.897 40.278 29.384 1.00 43.86 212 PHE A C 1
ATOM 633 O O . PHE A 1 91 ? 17.102 39.382 29.697 1.00 44.50 212 PHE A O 1
ATOM 641 N N . TYR A 1 92 ? 17.842 41.520 29.905 1.00 40.57 213 TYR A N 1
ATOM 642 C CA . TYR A 1 92 ? 16.858 41.978 30.897 1.00 40.68 213 TYR A CA 1
ATOM 643 C C . TYR A 1 92 ? 15.655 42.666 30.216 1.00 42.62 213 TYR A C 1
ATOM 644 O O . TYR A 1 92 ? 14.516 42.209 30.357 1.00 38.94 213 TYR A O 1
ATOM 653 N N . SER A 1 93 ? 15.929 43.787 29.509 1.00 38.60 214 SER A N 1
ATOM 654 C CA . SER A 1 93 ? 14.942 44.652 28.854 1.00 38.99 214 SER A CA 1
ATOM 655 C C . SER A 1 93 ? 14.236 44.019 27.637 1.00 43.16 214 SER A C 1
ATOM 656 O O . SER A 1 93 ? 13.094 44.375 27.339 1.00 42.61 214 SER A O 1
ATOM 659 N N . ARG A 1 94 ? 14.950 43.140 26.900 1.00 39.68 215 ARG A N 1
ATOM 660 C CA . ARG A 1 94 ? 14.507 42.462 25.673 1.00 39.94 215 ARG A CA 1
ATOM 661 C C . ARG A 1 94 ? 14.349 43.480 24.511 1.00 43.55 215 ARG A C 1
ATOM 662 O O . ARG A 1 94 ? 13.665 43.221 23.528 1.00 42.51 215 ARG A O 1
ATOM 670 N N . ARG A 1 95 ? 15.056 44.609 24.629 1.00 41.11 216 ARG A N 1
ATOM 671 C CA . ARG A 1 95 ? 15.118 45.702 23.661 1.00 42.77 216 ARG A CA 1
ATOM 672 C C . ARG A 1 95 ? 16.586 46.051 23.422 1.00 46.97 216 ARG A C 1
ATOM 673 O O . ARG A 1 95 ? 17.365 46.115 24.373 1.00 47.51 216 ARG A O 1
ATOM 681 N N . ILE A 1 96 ? 16.946 46.314 22.158 1.00 43.69 217 ILE A N 1
ATOM 682 C CA . ILE A 1 96 ? 18.314 46.675 21.764 1.00 43.52 217 ILE A CA 1
ATOM 683 C C . ILE A 1 96 ? 18.314 47.535 20.491 1.00 48.40 217 ILE A C 1
ATOM 684 O O . ILE A 1 96 ? 17.602 47.228 19.532 1.00 47.63 217 ILE A O 1
ATOM 689 N N . ASP A 1 97 ? 19.103 48.621 20.514 1.00 46.89 218 ASP A N 1
ATOM 690 C CA . ASP A 1 97 ? 19.311 49.565 19.424 1.00 47.60 218 ASP A CA 1
ATOM 691 C C . ASP A 1 97 ? 20.552 49.172 18.630 1.00 53.62 218 ASP A C 1
ATOM 692 O O . ASP A 1 97 ? 21.631 49.032 19.203 1.00 55.29 218 ASP A O 1
ATOM 697 N N . ILE A 1 98 ? 20.387 48.949 17.319 1.00 49.96 219 ILE A N 1
ATOM 698 C CA . ILE A 1 98 ? 21.474 48.523 16.444 1.00 50.55 219 ILE A CA 1
ATOM 699 C C . ILE A 1 98 ? 21.652 49.488 15.279 1.00 56.04 219 ILE A C 1
ATOM 700 O O . ILE A 1 98 ? 20.668 49.898 14.666 1.00 55.33 219 ILE A O 1
ATOM 705 N N . THR A 1 99 ? 22.910 49.894 15.023 1.00 53.74 220 THR A N 1
ATOM 706 C CA . THR A 1 99 ? 23.281 50.787 13.918 1.00 54.28 220 THR A CA 1
ATOM 707 C C . THR A 1 99 ? 24.210 50.019 12.970 1.00 59.75 220 THR A C 1
ATOM 708 O O . THR A 1 99 ? 24.624 48.909 13.312 1.00 58.37 220 THR A O 1
ATOM 712 N N . LEU A 1 100 ? 24.559 50.597 11.806 1.00 58.87 221 LEU A N 1
ATOM 713 C CA . LEU A 1 100 ? 25.478 49.930 10.875 1.00 59.92 221 LEU A CA 1
ATOM 714 C C . LEU A 1 100 ? 26.897 49.841 11.435 1.00 65.03 221 LEU A C 1
ATOM 715 O O . LEU A 1 100 ? 27.621 48.894 11.112 1.00 66.18 221 LEU A O 1
ATOM 720 N N . SER A 1 101 ? 27.264 50.781 12.319 1.00 61.08 222 SER A N 1
ATOM 721 C CA . SER A 1 101 ? 28.568 50.780 12.963 1.00 60.95 222 SER A CA 1
ATOM 722 C C . SER A 1 101 ? 28.655 49.771 14.138 1.00 63.90 222 SER A C 1
ATOM 723 O O . SER A 1 101 ? 29.768 49.406 14.525 1.00 65.83 222 SER A O 1
ATOM 726 N N . SER A 1 102 ? 27.500 49.293 14.679 1.00 56.38 223 SER A N 1
ATOM 727 C CA . SER A 1 102 ? 27.498 48.314 15.780 1.00 54.22 223 SER A CA 1
ATOM 728 C C . SER A 1 102 ? 27.033 46.905 15.381 1.00 55.65 223 SER A C 1
ATOM 729 O O . SER A 1 102 ? 27.255 45.965 16.143 1.00 54.65 223 SER A O 1
ATOM 732 N N . VAL A 1 103 ? 26.408 46.756 14.187 1.00 52.18 224 VAL A N 1
ATOM 733 C CA . VAL A 1 103 ? 25.832 45.496 13.718 1.00 51.97 224 VAL A CA 1
ATOM 734 C C . VAL A 1 103 ? 26.868 44.356 13.676 1.00 55.74 224 VAL A C 1
ATOM 735 O O . VAL A 1 103 ? 26.526 43.235 14.063 1.00 54.34 224 VAL A O 1
ATOM 739 N N . LYS A 1 104 ? 28.109 44.635 13.226 1.00 53.83 225 LYS A N 1
ATOM 740 C CA . LYS A 1 104 ? 29.167 43.620 13.126 1.00 54.66 225 LYS A CA 1
ATOM 741 C C . LYS A 1 104 ? 29.452 42.983 14.491 1.00 59.08 225 LYS A C 1
ATOM 742 O O . LYS A 1 104 ? 29.411 41.760 14.627 1.00 58.37 225 LYS A O 1
ATOM 748 N N . CYS A 1 105 ? 29.625 43.817 15.506 1.00 58.17 226 CYS A N 1
ATOM 749 C CA . CYS A 1 105 ? 29.889 43.402 16.880 1.00 59.30 226 CYS A CA 1
ATOM 750 C C . CYS A 1 105 ? 28.709 42.673 17.527 1.00 56.49 226 CYS A C 1
ATOM 751 O O . CYS A 1 105 ? 28.932 41.642 18.170 1.00 54.09 226 CYS A O 1
ATOM 754 N N . PHE A 1 106 ? 27.460 43.157 17.327 1.00 48.20 227 PHE A N 1
ATOM 755 C CA . PHE A 1 106 ? 26.311 42.453 17.901 1.00 46.64 227 PHE A CA 1
ATOM 756 C C . PHE A 1 106 ? 26.090 41.099 17.235 1.00 51.62 227 PHE A C 1
ATOM 757 O O . PHE A 1 106 ? 25.745 40.144 17.935 1.00 51.06 227 PHE A O 1
ATOM 765 N N . HIS A 1 107 ? 26.362 40.991 15.912 1.00 49.49 228 HIS A N 1
ATOM 766 C CA . HIS A 1 107 ? 26.265 39.715 15.211 1.00 50.78 228 HIS A CA 1
ATOM 767 C C . HIS A 1 107 ? 27.277 38.693 15.788 1.00 53.29 228 HIS A C 1
ATOM 768 O O . HIS A 1 107 ? 26.902 37.544 16.044 1.00 52.57 228 HIS A O 1
ATOM 775 N N . LYS A 1 108 ? 28.542 39.129 16.018 1.00 49.17 229 LYS A N 1
ATOM 776 C CA . LYS A 1 108 ? 29.618 38.291 16.589 1.00 48.62 229 LYS A CA 1
ATOM 777 C C . LYS A 1 108 ? 29.275 37.855 18.012 1.00 51.14 229 LYS A C 1
ATOM 778 O O . LYS A 1 108 ? 29.397 36.679 18.342 1.00 50.97 229 LYS A O 1
ATOM 784 N N . LEU A 1 109 ? 28.802 38.790 18.836 1.00 47.68 230 LEU A N 1
ATOM 785 C CA . LEU A 1 109 ? 28.415 38.514 20.220 1.00 47.86 230 LEU A CA 1
ATOM 786 C C . LEU A 1 109 ? 27.214 37.562 20.315 1.00 53.20 230 LEU A C 1
ATOM 787 O O . LEU A 1 109 ? 27.257 36.587 21.073 1.00 54.24 230 LEU A O 1
ATOM 792 N N . ALA A 1 110 ? 26.166 37.814 19.526 1.00 50.09 231 ALA A N 1
ATOM 793 C CA . ALA A 1 110 ? 24.969 36.975 19.508 1.00 50.09 231 ALA A CA 1
ATOM 794 C C . ALA A 1 110 ? 25.276 35.542 19.013 1.00 52.66 231 ALA A C 1
ATOM 795 O O . ALA A 1 110 ? 24.723 34.596 19.561 1.00 51.30 231 ALA A O 1
ATOM 797 N N . SER A 1 111 ? 26.159 35.390 17.996 1.00 49.94 232 SER A N 1
ATOM 798 C CA . SER A 1 111 ? 26.597 34.091 17.455 1.00 50.29 232 SER A CA 1
ATOM 799 C C . SER A 1 111 ? 27.345 33.316 18.512 1.00 53.37 232 SER A C 1
ATOM 800 O O . SER A 1 111 ? 27.060 32.139 18.723 1.00 52.55 232 SER A O 1
ATOM 803 N N . ALA A 1 112 ? 28.281 33.995 19.204 1.00 51.00 233 ALA A N 1
ATOM 804 C CA . ALA A 1 112 ? 29.105 33.410 20.252 1.00 51.08 233 ALA A CA 1
ATOM 805 C C . ALA A 1 112 ? 28.294 32.958 21.443 1.00 57.72 233 ALA A C 1
ATOM 806 O O . ALA A 1 112 ? 28.629 31.949 22.046 1.00 58.21 233 ALA A O 1
ATOM 808 N N . TYR A 1 113 ? 27.221 33.676 21.786 1.00 56.07 234 TYR A N 1
ATOM 809 C CA . TYR A 1 113 ? 26.506 33.295 22.985 1.00 57.38 234 TYR A CA 1
ATOM 810 C C . TYR A 1 113 ? 25.155 32.648 22.696 1.00 58.09 234 TYR A C 1
ATOM 811 O O . TYR A 1 113 ? 24.475 32.238 23.626 1.00 57.62 234 TYR A O 1
ATOM 820 N N . GLY A 1 114 ? 24.857 32.401 21.426 1.00 52.89 235 GLY A N 1
ATOM 821 C CA . GLY A 1 114 ? 23.618 31.734 21.013 1.00 52.19 235 GLY A CA 1
ATOM 822 C C . GLY A 1 114 ? 22.330 32.493 21.295 1.00 54.68 235 GLY A C 1
ATOM 823 O O . GLY A 1 114 ? 21.325 31.881 21.661 1.00 54.73 235 GLY A O 1
ATOM 824 N N . ALA A 1 115 ? 22.368 33.851 21.167 1.00 48.45 236 ALA A N 1
ATOM 825 C CA . ALA A 1 115 ? 21.200 34.728 21.314 1.00 47.92 236 ALA A CA 1
ATOM 826 C C . ALA A 1 115 ? 20.622 34.731 19.886 1.00 50.17 236 ALA A C 1
ATOM 827 O O . ALA A 1 115 ? 20.931 35.606 19.072 1.00 49.67 236 ALA A O 1
ATOM 829 N N . ARG A 1 116 ? 19.865 33.671 19.568 1.00 46.04 237 ARG A N 1
ATOM 830 C CA . ARG A 1 116 ? 19.364 33.380 18.227 1.00 46.92 237 ARG A CA 1
ATOM 831 C C . ARG A 1 116 ? 18.422 34.428 17.658 1.00 50.67 237 ARG A C 1
ATOM 832 O O . ARG A 1 116 ? 18.491 34.649 16.452 1.00 50.56 237 ARG A O 1
ATOM 840 N N . GLN A 1 117 ? 17.586 35.097 18.481 1.00 45.03 238 GLN A N 1
ATOM 841 C CA . GLN A 1 117 ? 16.706 36.144 17.932 1.00 44.70 238 GLN A CA 1
ATOM 842 C C . GLN A 1 117 ? 17.534 37.333 17.472 1.00 46.68 238 GLN A C 1
ATOM 843 O O . GLN A 1 117 ? 17.341 37.813 16.359 1.00 46.74 238 GLN A O 1
ATOM 849 N N . LEU A 1 118 ? 18.495 37.758 18.308 1.00 43.29 239 LEU A N 1
ATOM 850 C CA . LEU A 1 118 ? 19.393 38.862 17.992 1.00 43.24 239 LEU A CA 1
ATOM 851 C C . LEU A 1 118 ? 20.324 38.542 16.799 1.00 49.08 239 LEU A C 1
ATOM 852 O O . LEU A 1 118 ? 20.618 39.426 15.990 1.00 48.79 239 LEU A O 1
ATOM 857 N N . GLN A 1 119 ? 20.794 37.290 16.714 1.00 48.49 240 GLN A N 1
ATOM 858 C CA . GLN A 1 119 ? 21.692 36.810 15.653 1.00 48.85 240 GLN A CA 1
ATOM 859 C C . GLN A 1 119 ? 21.022 36.952 14.282 1.00 52.66 240 GLN A C 1
ATOM 860 O O . GLN A 1 119 ? 21.619 37.543 13.390 1.00 53.03 240 GLN A O 1
ATOM 866 N N . GLY A 1 120 ? 19.795 36.445 14.135 1.00 48.34 241 GLY A N 1
ATOM 867 C CA . GLY A 1 120 ? 19.026 36.576 12.904 1.00 47.77 241 GLY A CA 1
ATOM 868 C C . GLY A 1 120 ? 18.651 38.020 12.573 1.00 52.00 241 GLY A C 1
ATOM 869 O O . GLY A 1 120 ? 18.546 38.360 11.396 1.00 52.66 241 GLY A O 1
ATOM 870 N N . TYR A 1 121 ? 18.442 38.889 13.602 1.00 45.70 242 TYR A N 1
ATOM 871 C CA . TYR A 1 121 ? 18.110 40.299 13.399 1.00 44.45 242 TYR A CA 1
ATOM 872 C C . TYR A 1 121 ? 19.305 41.066 12.826 1.00 50.68 242 TYR A C 1
ATOM 873 O O . TYR A 1 121 ? 19.128 41.872 11.917 1.00 50.01 242 TYR A O 1
ATOM 882 N N . CYS A 1 122 ? 20.516 40.799 13.340 1.00 50.19 243 CYS A N 1
ATOM 883 C CA . CYS A 1 122 ? 21.756 41.431 12.872 1.00 51.34 243 CYS A CA 1
ATOM 884 C C . CYS A 1 122 ? 22.149 40.946 11.466 1.00 56.53 243 CYS A C 1
ATOM 885 O O . CYS A 1 122 ? 22.602 41.742 10.654 1.00 55.69 243 CYS A O 1
ATOM 888 N N . ALA A 1 123 ? 21.931 39.653 11.175 1.00 54.77 244 ALA A N 1
ATOM 889 C CA . ALA A 1 123 ? 22.209 39.014 9.882 1.00 55.49 244 ALA A CA 1
ATOM 890 C C . ALA A 1 123 ? 21.450 39.698 8.773 1.00 60.07 244 ALA A C 1
ATOM 891 O O . ALA A 1 123 ? 22.029 39.908 7.700 1.00 59.45 244 ALA A O 1
ATOM 893 N N . SER A 1 124 ? 20.177 40.088 9.049 1.00 56.07 245 SER A N 1
ATOM 894 C CA . SER A 1 124 ? 19.315 40.803 8.115 1.00 55.91 245 SER A CA 1
ATOM 895 C C . SER A 1 124 ? 19.899 42.197 7.770 1.00 61.16 245 SER A C 1
ATOM 896 O O . SER A 1 124 ? 19.869 42.594 6.606 1.00 61.56 245 SER A O 1
ATOM 899 N N . LEU A 1 125 ? 20.505 42.881 8.759 1.00 57.87 246 LEU A N 1
ATOM 900 C CA . LEU A 1 125 ? 21.096 44.221 8.656 1.00 58.01 246 LEU A CA 1
ATOM 901 C C . LEU A 1 125 ? 22.509 44.274 8.034 1.00 64.83 246 LEU A C 1
ATOM 902 O O . LEU A 1 125 ? 22.986 45.369 7.720 1.00 64.42 246 LEU A O 1
ATOM 907 N N . PHE A 1 126 ? 23.177 43.106 7.874 1.00 63.02 247 PHE A N 1
ATOM 908 C CA . PHE A 1 126 ? 24.525 42.972 7.294 1.00 95.16 247 PHE A CA 1
ATOM 909 C C . PHE A 1 126 ? 24.565 43.317 5.798 1.00 128.20 247 PHE A C 1
ATOM 910 O O . PHE A 1 126 ? 24.075 42.560 4.957 1.00 94.10 247 PHE A O 1
ATOM 918 N N . SER B 1 8 ? 20.878 56.635 12.044 1.00 69.97 129 SER B N 1
ATOM 919 C CA . SER B 1 8 ? 19.966 55.569 11.629 1.00 69.20 129 SER B CA 1
ATOM 920 C C . SER B 1 8 ? 20.098 54.367 12.568 1.00 68.06 129 SER B C 1
ATOM 921 O O . SER B 1 8 ? 21.112 53.670 12.567 1.00 69.14 129 SER B O 1
ATOM 924 N N . THR B 1 9 ? 19.059 54.153 13.375 1.00 58.93 130 THR B N 1
ATOM 925 C CA . THR B 1 9 ? 18.967 53.152 14.423 1.00 56.82 130 THR B CA 1
ATOM 926 C C . THR B 1 9 ? 17.804 52.190 14.161 1.00 56.82 130 THR B C 1
ATOM 927 O O . THR B 1 9 ? 16.721 52.613 13.770 1.00 56.44 130 THR B O 1
ATOM 931 N N . HIS B 1 10 ? 18.022 50.898 14.413 1.00 50.29 131 HIS B N 1
ATOM 932 C CA . HIS B 1 10 ? 16.979 49.885 14.268 1.00 48.05 131 HIS B CA 1
ATOM 933 C C . HIS B 1 10 ? 16.768 49.251 15.642 1.00 50.89 131 HIS B C 1
ATOM 934 O O . HIS B 1 10 ? 17.744 48.924 16.316 1.00 51.03 131 HIS B O 1
ATOM 941 N N . THR B 1 11 ? 15.512 49.108 16.077 1.00 45.79 132 THR B N 1
ATOM 942 C CA . THR B 1 11 ? 15.233 48.535 17.392 1.00 44.51 132 THR B CA 1
ATOM 943 C C . THR B 1 11 ? 14.602 47.143 17.323 1.00 46.80 132 THR B C 1
ATOM 944 O O . THR B 1 11 ? 13.538 46.989 16.733 1.00 47.26 132 THR B O 1
ATOM 948 N N . LEU B 1 12 ? 15.250 46.137 17.931 1.00 42.60 133 LEU B N 1
ATOM 949 C CA . LEU B 1 12 ? 14.662 44.804 18.069 1.00 41.90 133 LEU B CA 1
ATOM 950 C C . LEU B 1 12 ? 13.969 44.899 19.451 1.00 47.55 133 LEU B C 1
ATOM 951 O O . LEU B 1 12 ? 14.616 45.245 20.445 1.00 46.88 133 LEU B O 1
ATOM 956 N N . ASP B 1 13 ? 12.646 44.678 19.480 1.00 44.40 134 ASP B N 1
ATOM 957 C CA . ASP B 1 13 ? 11.825 44.791 20.678 1.00 44.36 134 ASP B CA 1
ATOM 958 C C . ASP B 1 13 ? 10.991 43.518 20.907 1.00 46.78 134 ASP B C 1
ATOM 959 O O . ASP B 1 13 ? 9.975 43.299 20.240 1.00 44.82 134 ASP B O 1
ATOM 964 N N . LEU B 1 14 ? 11.425 42.698 21.877 1.00 43.76 135 LEU B N 1
ATOM 965 C CA . LEU B 1 14 ? 10.751 41.454 22.245 1.00 43.29 135 LEU B CA 1
ATOM 966 C C . LEU B 1 14 ? 10.196 41.553 23.659 1.00 44.88 135 LEU B C 1
ATOM 967 O O . LEU B 1 14 ? 9.915 40.540 24.296 1.00 44.23 135 LEU B O 1
ATOM 972 N N . SER B 1 15 ? 9.994 42.788 24.127 1.00 41.88 136 SER B N 1
ATOM 973 C CA . SER B 1 15 ? 9.494 43.078 25.476 1.00 42.18 136 SER B CA 1
ATOM 974 C C . SER B 1 15 ? 8.070 42.557 25.701 1.00 47.79 136 SER B C 1
ATOM 975 O O . SER B 1 15 ? 7.699 42.385 26.849 1.00 48.23 136 SER B O 1
ATOM 978 N N . ARG B 1 16 ? 7.293 42.242 24.618 1.00 44.26 137 ARG B N 1
ATOM 979 C CA . ARG B 1 16 ? 5.931 41.684 24.749 1.00 44.44 137 ARG B CA 1
ATOM 980 C C . ARG B 1 16 ? 5.920 40.321 25.468 1.00 48.26 137 ARG B C 1
ATOM 981 O O . ARG B 1 16 ? 4.871 39.880 25.928 1.00 48.37 137 ARG B O 1
ATOM 989 N N . GLU B 1 17 ? 7.077 39.672 25.545 1.00 43.60 138 GLU B N 1
ATOM 990 C CA . GLU B 1 17 ? 7.265 38.371 26.184 1.00 42.37 138 GLU B CA 1
ATOM 991 C C . GLU B 1 17 ? 7.450 38.504 27.692 1.00 41.67 138 GLU B C 1
ATOM 992 O O . GLU B 1 17 ? 7.373 37.498 28.392 1.00 39.84 138 GLU B O 1
ATOM 998 N N . LEU B 1 18 ? 7.795 39.698 28.182 1.00 38.95 139 LEU B N 1
ATOM 999 C CA . LEU B 1 18 ? 8.132 39.898 29.603 1.00 39.30 139 LEU B CA 1
ATOM 1000 C C . LEU B 1 18 ? 7.040 39.559 30.589 1.00 43.35 139 LEU B C 1
ATOM 1001 O O . LEU B 1 18 ? 7.350 38.936 31.606 1.00 43.19 139 LEU B O 1
ATOM 1006 N N . SER B 1 19 ? 5.779 39.946 30.300 1.00 38.94 140 SER B N 1
ATOM 1007 C CA . SER B 1 19 ? 4.665 39.739 31.223 1.00 39.87 140 SER B CA 1
ATOM 1008 C C . SER B 1 19 ? 4.488 38.281 31.608 1.00 44.62 140 SER B C 1
ATOM 1009 O O . SER B 1 19 ? 4.444 37.990 32.806 1.00 43.82 140 SER B O 1
ATOM 1012 N N . GLU B 1 20 ? 4.468 37.364 30.616 1.00 40.58 141 GLU B N 1
ATOM 1013 C CA . GLU B 1 20 ? 4.337 35.932 30.884 1.00 40.06 141 GLU B CA 1
ATOM 1014 C C . GLU B 1 20 ? 5.634 35.310 31.377 1.00 42.42 141 GLU B C 1
ATOM 1015 O O . GLU B 1 20 ? 5.560 34.371 32.162 1.00 40.92 141 GLU B O 1
ATOM 1021 N N . ALA B 1 21 ? 6.820 35.834 30.968 1.00 38.75 142 ALA B N 1
ATOM 1022 C CA . ALA B 1 21 ? 8.097 35.301 31.490 1.00 39.26 142 ALA B CA 1
ATOM 1023 C C . ALA B 1 21 ? 8.137 35.532 33.023 1.00 45.42 142 ALA B C 1
ATOM 1024 O O . ALA B 1 21 ? 8.496 34.623 33.764 1.00 45.26 142 ALA B O 1
ATOM 1026 N N . LEU B 1 22 ? 7.727 36.732 33.489 1.00 41.28 143 LEU B N 1
ATOM 1027 C CA . LEU B 1 22 ? 7.719 37.030 34.921 1.00 40.84 143 LEU B CA 1
ATOM 1028 C C . LEU B 1 22 ? 6.569 36.319 35.641 1.00 43.58 143 LEU B C 1
ATOM 1029 O O . LEU B 1 22 ? 6.766 35.814 36.747 1.00 41.36 143 LEU B O 1
ATOM 1034 N N . GLY B 1 23 ? 5.411 36.225 34.988 1.00 39.83 144 GLY B N 1
ATOM 1035 C CA . GLY B 1 23 ? 4.266 35.512 35.546 1.00 41.54 144 GLY B CA 1
ATOM 1036 C C . GLY B 1 23 ? 4.589 34.056 35.851 1.00 47.30 144 GLY B C 1
ATOM 1037 O O . GLY B 1 23 ? 4.220 33.550 36.914 1.00 47.82 144 GLY B O 1
ATOM 1038 N N . GLN B 1 24 ? 5.319 33.392 34.921 1.00 44.83 145 GLN B N 1
ATOM 1039 C CA . GLN B 1 24 ? 5.762 31.998 35.010 1.00 44.65 145 GLN B CA 1
ATOM 1040 C C . GLN B 1 24 ? 6.799 31.782 36.111 1.00 47.46 145 GLN B C 1
ATOM 1041 O O . GLN B 1 24 ? 6.827 30.696 36.681 1.00 47.95 145 GLN B O 1
ATOM 1047 N N . ILE B 1 25 ? 7.611 32.807 36.444 1.00 43.71 146 ILE B N 1
ATOM 1048 C CA . ILE B 1 25 ? 8.564 32.751 37.568 1.00 43.74 146 ILE B CA 1
ATOM 1049 C C . ILE B 1 25 ? 7.744 32.607 38.873 1.00 47.39 146 ILE B C 1
ATOM 1050 O O . ILE B 1 25 ? 8.053 31.736 39.696 1.00 46.46 146 ILE B O 1
ATOM 1055 N N . PHE B 1 26 ? 6.656 33.415 39.022 1.00 42.25 147 PHE B N 1
ATOM 1056 C CA . PHE B 1 26 ? 5.782 33.300 40.181 1.00 40.88 147 PHE B CA 1
ATOM 1057 C C . PHE B 1 26 ? 5.122 31.920 40.204 1.00 46.96 147 PHE B C 1
ATOM 1058 O O . PHE B 1 26 ? 5.117 31.286 41.264 1.00 46.42 147 PHE B O 1
ATOM 1066 N N . ASP B 1 27 ? 4.543 31.466 39.053 1.00 42.99 148 ASP B N 1
ATOM 1067 C CA . ASP B 1 27 ? 3.859 30.172 38.955 1.00 43.31 148 ASP B CA 1
ATOM 1068 C C . ASP B 1 27 ? 4.745 28.993 39.379 1.00 50.38 148 ASP B C 1
ATOM 1069 O O . ASP B 1 27 ? 4.253 28.062 40.023 1.00 50.28 148 ASP B O 1
ATOM 1074 N N . SER B 1 28 ? 6.041 29.030 39.019 1.00 49.36 149 SER B N 1
ATOM 1075 C CA . SER B 1 28 ? 7.003 27.961 39.332 1.00 49.69 149 SER B CA 1
ATOM 1076 C C . SER B 1 28 ? 7.253 27.785 40.822 1.00 53.49 149 SER B C 1
ATOM 1077 O O . SER B 1 28 ? 7.439 26.651 41.261 1.00 53.09 149 SER B O 1
ATOM 1080 N N . GLN B 1 29 ? 7.290 28.893 41.597 1.00 50.60 150 GLN B N 1
ATOM 1081 C CA . GLN B 1 29 ? 7.559 28.867 43.050 1.00 50.29 150 GLN B CA 1
ATOM 1082 C C . GLN B 1 29 ? 8.980 28.294 43.336 1.00 56.04 150 GLN B C 1
ATOM 1083 O O . GLN B 1 29 ? 9.215 27.702 44.387 1.00 56.31 150 GLN B O 1
ATOM 1089 N N . ARG B 1 30 ? 9.916 28.489 42.382 1.00 54.01 151 ARG B N 1
ATOM 1090 C CA . ARG B 1 30 ? 11.315 28.034 42.434 1.00 54.28 151 ARG B CA 1
ATOM 1091 C C . ARG B 1 30 ? 12.235 29.235 42.530 1.00 57.18 151 ARG B C 1
ATOM 1092 O O . ARG B 1 30 ? 12.004 30.223 41.832 1.00 55.65 151 ARG B O 1
ATOM 1100 N N . GLY B 1 31 ? 13.303 29.110 43.323 1.00 53.44 152 GLY B N 1
ATOM 1101 C CA . GLY B 1 31 ? 14.293 30.166 43.511 1.00 52.80 152 GLY B CA 1
ATOM 1102 C C . GLY B 1 31 ? 13.818 31.336 44.354 1.00 57.76 152 GLY B C 1
ATOM 1103 O O . GLY B 1 31 ? 14.364 32.436 44.243 1.00 57.90 152 GLY B O 1
ATOM 1104 N N . CYS B 1 32 ? 12.805 31.109 45.208 1.00 55.33 153 CYS B N 1
ATOM 1105 C CA . CYS B 1 32 ? 12.238 32.118 46.102 1.00 56.17 153 CYS B CA 1
ATOM 1106 C C . CYS B 1 32 ? 13.201 32.529 47.210 1.00 57.63 153 CYS B C 1
ATOM 1107 O O . CYS B 1 32 ? 13.999 31.712 47.659 1.00 58.05 153 CYS B O 1
ATOM 1110 N N . ASP B 1 33 ? 13.059 33.769 47.700 1.00 52.26 154 ASP B N 1
ATOM 1111 C CA . ASP B 1 33 ? 13.847 34.332 48.807 1.00 51.46 154 ASP B CA 1
ATOM 1112 C C . ASP B 1 33 ? 12.928 35.114 49.766 1.00 54.36 154 ASP B C 1
ATOM 1113 O O . ASP B 1 33 ? 13.401 35.944 50.535 1.00 53.09 154 ASP B O 1
ATOM 1118 N N . LEU B 1 34 ? 11.604 34.888 49.672 1.00 50.91 155 LEU B N 1
ATOM 1119 C CA . LEU B 1 34 ? 10.617 35.566 50.503 1.00 50.79 155 LEU B CA 1
ATOM 1120 C C . LEU B 1 34 ? 9.446 34.629 50.769 1.00 54.47 155 LEU B C 1
ATOM 1121 O O . LEU B 1 34 ? 8.922 34.038 49.833 1.00 54.76 155 LEU B O 1
ATOM 1126 N N . SER B 1 35 ? 9.028 34.500 52.035 1.00 50.30 156 SER B N 1
ATOM 1127 C CA . SER B 1 35 ? 7.878 33.679 52.406 1.00 49.78 156 SER B CA 1
ATOM 1128 C C . SER B 1 35 ? 6.698 34.577 52.693 1.00 51.99 156 SER B C 1
ATOM 1129 O O . SER B 1 35 ? 6.837 35.548 53.435 1.00 52.11 156 SER B O 1
ATOM 1132 N N . ILE B 1 36 ? 5.546 34.280 52.077 1.00 46.67 157 ILE B N 1
ATOM 1133 C CA . ILE B 1 36 ? 4.323 35.049 52.270 1.00 46.14 157 ILE B CA 1
ATOM 1134 C C . ILE B 1 36 ? 3.257 34.140 52.861 1.00 50.64 157 ILE B C 1
ATOM 1135 O O . ILE B 1 36 ? 2.837 33.187 52.208 1.00 49.88 157 ILE B O 1
ATOM 1140 N N . SER B 1 37 ? 2.825 34.444 54.101 1.00 46.10 158 SER B N 1
ATOM 1141 C CA . SER B 1 37 ? 1.779 33.709 54.780 1.00 45.33 158 SER B CA 1
ATOM 1142 C C . SER B 1 37 ? 0.518 34.522 54.660 1.00 48.32 158 SER B C 1
ATOM 1143 O O . SER B 1 37 ? 0.537 35.749 54.846 1.00 47.23 158 SER B O 1
ATOM 1146 N N . VAL B 1 38 ? -0.574 33.849 54.298 1.00 43.60 159 VAL B N 1
ATOM 1147 C CA . VAL B 1 38 ? -1.867 34.505 54.202 1.00 42.97 159 VAL B CA 1
ATOM 1148 C C . VAL B 1 38 ? -2.667 34.025 55.394 1.00 47.10 159 VAL B C 1
ATOM 1149 O O . VAL B 1 38 ? -2.893 32.820 55.572 1.00 45.67 159 VAL B O 1
ATOM 1153 N N . ASN B 1 39 ? -3.019 34.996 56.243 1.00 43.75 160 ASN B N 1
ATOM 1154 C CA . ASN B 1 39 ? -3.707 34.847 57.505 1.00 44.44 160 ASN B CA 1
ATOM 1155 C C . ASN B 1 39 ? -5.180 35.194 57.340 1.00 49.08 160 ASN B C 1
ATOM 1156 O O . ASN B 1 39 ? -5.512 36.274 56.857 1.00 49.79 160 ASN B O 1
ATOM 1161 N N . VAL B 1 40 ? -6.059 34.264 57.702 1.00 45.91 161 VAL B N 1
ATOM 1162 C CA . VAL B 1 40 ? -7.502 34.448 57.642 1.00 46.67 161 VAL B CA 1
ATOM 1163 C C . VAL B 1 40 ? -8.076 34.218 59.040 1.00 54.88 161 VAL B C 1
ATOM 1164 O O . VAL B 1 40 ? -7.949 33.118 59.577 1.00 54.97 161 VAL B O 1
ATOM 1168 N N . GLN B 1 41 ? -8.718 35.250 59.617 1.00 55.02 162 GLN B N 1
ATOM 1169 C CA . GLN B 1 41 ? -9.359 35.193 60.942 1.00 56.84 162 GLN B CA 1
ATOM 1170 C C . GLN B 1 41 ? -8.415 34.618 62.033 1.00 61.85 162 GLN B C 1
ATOM 1171 O O . GLN B 1 41 ? -8.823 33.780 62.840 1.00 63.37 162 GLN B O 1
ATOM 1177 N N . GLY B 1 42 ? -7.157 35.056 62.008 1.00 57.24 163 GLY B N 1
ATOM 1178 C CA . GLY B 1 42 ? -6.129 34.646 62.959 1.00 57.42 163 GLY B CA 1
ATOM 1179 C C . GLY B 1 42 ? -5.305 33.424 62.607 1.00 62.08 163 GLY B C 1
ATOM 1180 O O . GLY B 1 42 ? -4.237 33.224 63.195 1.00 62.14 163 GLY B O 1
ATOM 1181 N N . GLU B 1 43 ? -5.789 32.590 61.668 1.00 59.73 164 GLU B N 1
ATOM 1182 C CA . GLU B 1 43 ? -5.109 31.359 61.247 1.00 60.25 164 GLU B CA 1
ATOM 1183 C C . GLU B 1 43 ? -4.444 31.451 59.882 1.00 62.67 164 GLU B C 1
ATOM 1184 O O . GLU B 1 43 ? -4.988 32.063 58.963 1.00 60.63 164 GLU B O 1
ATOM 1190 N N . ASP B 1 44 ? -3.266 30.825 59.755 1.00 59.99 165 ASP B N 1
ATOM 1191 C CA . ASP B 1 44 ? -2.490 30.775 58.515 1.00 60.45 165 ASP B CA 1
ATOM 1192 C C . ASP B 1 44 ? -3.153 29.780 57.557 1.00 62.69 165 ASP B C 1
ATOM 1193 O O . ASP B 1 44 ? -2.910 28.574 57.613 1.00 63.51 165 ASP B O 1
ATOM 1198 N N . ALA B 1 45 ? -4.043 30.308 56.714 1.00 57.39 166 ALA B N 1
ATOM 1199 C CA . ALA B 1 45 ? -4.846 29.554 55.767 1.00 56.33 166 ALA B CA 1
ATOM 1200 C C . ALA B 1 45 ? -4.111 29.080 54.513 1.00 58.35 166 ALA B C 1
ATOM 1201 O O . ALA B 1 45 ? -4.435 27.999 54.005 1.00 58.25 166 ALA B O 1
ATOM 1203 N N . LEU B 1 46 ? -3.161 29.882 53.995 1.00 52.62 167 LEU B N 1
ATOM 1204 C CA . LEU B 1 46 ? -2.410 29.566 52.769 1.00 51.06 167 LEU B CA 1
ATOM 1205 C C . LEU B 1 46 ? -1.063 30.287 52.708 1.00 52.99 167 LEU B C 1
ATOM 1206 O O . LEU B 1 46 ? -0.831 31.237 53.449 1.00 51.51 167 LEU B O 1
ATOM 1211 N N . GLY B 1 47 ? -0.188 29.808 51.837 1.00 50.33 168 GLY B N 1
ATOM 1212 C CA . GLY B 1 47 ? 1.171 30.315 51.707 1.00 49.49 168 GLY B CA 1
ATOM 1213 C C . GLY B 1 47 ? 1.684 30.369 50.283 1.00 52.02 168 GLY B C 1
ATOM 1214 O O . GLY B 1 47 ? 1.246 29.606 49.415 1.00 49.44 168 GLY B O 1
ATOM 1215 N N . PHE B 1 48 ? 2.605 31.311 50.033 1.00 47.32 169 PHE B N 1
ATOM 1216 C CA . PHE B 1 48 ? 3.254 31.496 48.736 1.00 46.82 169 PHE B CA 1
ATOM 1217 C C . PHE B 1 48 ? 4.676 31.941 48.983 1.00 51.73 169 PHE B C 1
ATOM 1218 O O . PHE B 1 48 ? 4.983 32.399 50.074 1.00 51.18 169 PHE B O 1
ATOM 1226 N N . CYS B 1 49 ? 5.527 31.855 47.974 1.00 51.87 170 CYS B N 1
ATOM 1227 C CA . CYS B 1 49 ? 6.881 32.377 48.086 1.00 54.62 170 CYS B CA 1
ATOM 1228 C C . CYS B 1 49 ? 7.107 33.415 46.970 1.00 55.45 170 CYS B C 1
ATOM 1229 O O . CYS B 1 49 ? 6.454 33.342 45.931 1.00 54.86 170 CYS B O 1
ATOM 1232 N N . GLY B 1 50 ? 7.965 34.396 47.231 1.00 49.51 171 GLY B N 1
ATOM 1233 C CA . GLY B 1 50 ? 8.250 35.477 46.306 1.00 48.07 171 GLY B CA 1
ATOM 1234 C C . GLY B 1 50 ? 9.708 35.663 45.965 1.00 49.79 171 GLY B C 1
ATOM 1235 O O . GLY B 1 50 ? 10.576 35.008 46.540 1.00 48.17 171 GLY B O 1
ATOM 1236 N N . HIS B 1 51 ? 9.975 36.582 45.012 1.00 45.64 172 HIS B N 1
ATOM 1237 C CA . HIS B 1 51 ? 11.306 36.915 44.486 1.00 43.40 172 HIS B CA 1
ATOM 1238 C C . HIS B 1 51 ? 11.505 38.404 44.691 1.00 48.93 172 HIS B C 1
ATOM 1239 O O . HIS B 1 51 ? 10.917 39.207 43.960 1.00 48.04 172 HIS B O 1
ATOM 1246 N N . THR B 1 52 ? 12.296 38.780 45.717 1.00 47.15 173 THR B N 1
ATOM 1247 C CA . THR B 1 52 ? 12.548 40.189 46.088 1.00 46.58 173 THR B CA 1
ATOM 1248 C C . THR B 1 52 ? 13.153 41.011 44.926 1.00 50.09 173 THR B C 1
ATOM 1249 O O . THR B 1 52 ? 12.836 42.196 44.806 1.00 49.03 173 THR B O 1
ATOM 1253 N N . VAL B 1 53 ? 13.992 40.388 44.061 1.00 47.57 174 VAL B N 1
ATOM 1254 C CA . VAL B 1 53 ? 14.608 41.053 42.886 1.00 47.79 174 VAL B CA 1
ATOM 1255 C C . VAL B 1 53 ? 13.502 41.634 41.958 1.00 48.87 174 VAL B C 1
ATOM 1256 O O . VAL B 1 53 ? 13.616 42.769 41.522 1.00 47.29 174 VAL B O 1
ATOM 1260 N N . ILE B 1 54 ? 12.419 40.874 41.732 1.00 44.73 175 ILE B N 1
ATOM 1261 C CA . ILE B 1 54 ? 11.281 41.313 40.927 1.00 43.98 175 ILE B CA 1
ATOM 1262 C C . ILE B 1 54 ? 10.357 42.279 41.711 1.00 46.65 175 ILE B C 1
ATOM 1263 O O . ILE B 1 54 ? 10.004 43.337 41.195 1.00 45.64 175 ILE B O 1
ATOM 1268 N N . LEU B 1 55 ? 9.963 41.912 42.934 1.00 43.99 176 LEU B N 1
ATOM 1269 C CA . LEU B 1 55 ? 9.031 42.713 43.740 1.00 44.16 176 LEU B CA 1
ATOM 1270 C C . LEU B 1 55 ? 9.517 44.117 44.074 1.00 46.85 176 LEU B C 1
ATOM 1271 O O . LEU B 1 55 ? 8.709 45.052 43.992 1.00 45.36 176 LEU B O 1
ATOM 1276 N N . THR B 1 56 ? 10.821 44.278 44.426 1.00 42.50 177 THR B N 1
ATOM 1277 C CA . THR B 1 56 ? 11.372 45.595 44.794 1.00 42.44 177 THR B CA 1
ATOM 1278 C C . THR B 1 56 ? 11.469 46.547 43.588 1.00 46.76 177 THR B C 1
ATOM 1279 O O . THR B 1 56 ? 11.584 47.753 43.784 1.00 47.99 177 THR B O 1
ATOM 1283 N N . ALA B 1 57 ? 11.371 46.029 42.356 1.00 44.57 178 ALA B N 1
ATOM 1284 C CA . ALA B 1 57 ? 11.376 46.848 41.130 1.00 44.39 178 ALA B CA 1
ATOM 1285 C C . ALA B 1 57 ? 9.957 47.381 40.809 1.00 48.91 178 ALA B C 1
ATOM 1286 O O . ALA B 1 57 ? 9.774 48.124 39.839 1.00 48.92 178 ALA B O 1
ATOM 1288 N N . ASN B 1 58 ? 8.956 46.983 41.611 1.00 45.07 179 ASN B N 1
ATOM 1289 C CA . ASN B 1 58 ? 7.555 47.339 41.392 1.00 43.69 179 ASN B CA 1
ATOM 1290 C C . ASN B 1 58 ? 6.950 48.137 42.548 1.00 47.26 179 ASN B C 1
ATOM 1291 O O . ASN B 1 58 ? 6.759 47.588 43.635 1.00 46.82 179 ASN B O 1
ATOM 1296 N N . LEU B 1 59 ? 6.563 49.402 42.285 1.00 46.32 180 LEU B N 1
ATOM 1297 C CA . LEU B 1 59 ? 5.937 50.280 43.282 1.00 47.03 180 LEU B CA 1
ATOM 1298 C C . LEU B 1 59 ? 4.600 49.729 43.787 1.00 52.31 180 LEU B C 1
ATOM 1299 O O . LEU B 1 59 ? 4.276 49.935 44.949 1.00 54.76 180 LEU B O 1
ATOM 1304 N N . GLU B 1 60 ? 3.867 48.960 42.955 1.00 48.11 181 GLU B N 1
ATOM 1305 C CA . GLU B 1 60 ? 2.590 48.313 43.332 1.00 46.44 181 GLU B CA 1
ATOM 1306 C C . GLU B 1 60 ? 2.770 47.278 44.438 1.00 48.54 181 GLU B C 1
ATOM 1307 O O . GLU B 1 60 ? 1.818 47.014 45.192 1.00 48.11 181 GLU B O 1
ATOM 1313 N N . ALA B 1 61 ? 3.961 46.624 44.462 1.00 43.30 182 ALA B N 1
ATOM 1314 C CA . ALA B 1 61 ? 4.312 45.559 45.401 1.00 43.58 182 ALA B CA 1
ATOM 1315 C C . ALA B 1 61 ? 5.063 46.044 46.658 1.00 48.84 182 ALA B C 1
ATOM 1316 O O . ALA B 1 61 ? 5.723 45.241 47.323 1.00 46.56 182 ALA B O 1
ATOM 1318 N N . GLN B 1 62 ? 4.941 47.356 46.971 1.00 47.91 183 GLN B N 1
ATOM 1319 C CA . GLN B 1 62 ? 5.552 48.072 48.107 1.00 48.87 183 GLN B CA 1
ATOM 1320 C C . GLN B 1 62 ? 5.438 47.296 49.415 1.00 52.53 183 GLN B C 1
ATOM 1321 O O . GLN B 1 62 ? 6.436 47.110 50.097 1.00 52.77 183 GLN B O 1
ATOM 1327 N N . ALA B 1 63 ? 4.230 46.810 49.744 1.00 49.56 184 ALA B N 1
ATOM 1328 C CA . ALA B 1 63 ? 3.956 46.045 50.963 1.00 49.78 184 ALA B CA 1
ATOM 1329 C C . ALA B 1 63 ? 4.822 44.770 51.095 1.00 53.82 184 ALA B C 1
ATOM 1330 O O . ALA B 1 63 ? 4.890 44.186 52.177 1.00 53.05 184 ALA B O 1
ATOM 1332 N N . LEU B 1 64 ? 5.505 44.361 50.002 1.00 50.76 185 LEU B N 1
ATOM 1333 C CA . LEU B 1 64 ? 6.371 43.174 49.986 1.00 50.36 185 LEU B CA 1
ATOM 1334 C C . LEU B 1 64 ? 7.852 43.528 49.785 1.00 53.93 185 LEU B C 1
ATOM 1335 O O . LEU B 1 64 ? 8.660 42.638 49.512 1.00 53.07 185 LEU B O 1
ATOM 1340 N N . TRP B 1 65 ? 8.218 44.820 49.937 1.00 51.09 186 TRP B N 1
ATOM 1341 C CA . TRP B 1 65 ? 9.618 45.250 49.803 1.00 51.37 186 TRP B CA 1
ATOM 1342 C C . TRP B 1 65 ? 10.414 44.871 51.049 1.00 57.26 186 TRP B C 1
ATOM 1343 O O . TRP B 1 65 ? 10.432 45.616 52.030 1.00 55.74 186 TRP B O 1
ATOM 1354 N N . LYS B 1 66 ? 11.041 43.683 51.011 1.00 56.72 187 LYS B N 1
ATOM 1355 C CA . LYS B 1 66 ? 11.841 43.142 52.116 1.00 57.50 187 LYS B CA 1
ATOM 1356 C C . LYS B 1 66 ? 13.184 42.619 51.609 1.00 63.94 187 LYS B C 1
ATOM 1357 O O . LYS B 1 66 ? 13.362 42.405 50.399 1.00 63.79 187 LYS B O 1
ATOM 1363 N N . GLU B 1 67 ? 14.126 42.400 52.552 1.00 61.11 188 GLU B N 1
ATOM 1364 C CA . GLU B 1 67 ? 15.447 41.838 52.267 1.00 61.08 188 GLU B CA 1
ATOM 1365 C C . GLU B 1 67 ? 15.305 40.334 51.997 1.00 62.75 188 GLU B C 1
ATOM 1366 O O . GLU B 1 67 ? 14.397 39.710 52.557 1.00 61.80 188 GLU B O 1
ATOM 1372 N N . PRO B 1 68 ? 16.190 39.711 51.183 1.00 58.33 189 PRO B N 1
ATOM 1373 C CA . PRO B 1 68 ? 16.087 38.254 50.965 1.00 57.74 189 PRO B CA 1
ATOM 1374 C C . PRO B 1 68 ? 16.137 37.465 52.284 1.00 60.81 189 PRO B C 1
ATOM 1375 O O . PRO B 1 68 ? 16.801 37.881 53.228 1.00 59.90 189 PRO B O 1
ATOM 1379 N N . GLY B 1 69 ? 15.396 36.368 52.340 1.00 57.42 190 GLY B N 1
ATOM 1380 C CA . GLY B 1 69 ? 15.262 35.519 53.516 1.00 57.42 190 GLY B CA 1
ATOM 1381 C C . GLY B 1 69 ? 14.150 35.915 54.476 1.00 62.10 190 GLY B C 1
ATOM 1382 O O . GLY B 1 69 ? 13.930 35.215 55.466 1.00 62.90 190 GLY B O 1
ATOM 1383 N N . SER B 1 70 ? 13.434 37.027 54.209 1.00 58.02 191 SER B N 1
ATOM 1384 C CA . SER B 1 70 ? 12.359 37.503 55.093 1.00 57.62 191 SER B CA 1
ATOM 1385 C C . SER B 1 70 ? 11.067 36.687 54.991 1.00 62.46 191 SER B C 1
ATOM 1386 O O . SER B 1 70 ? 10.887 35.901 54.055 1.00 61.93 191 SER B O 1
ATOM 1389 N N . ASN B 1 71 ? 10.173 36.883 55.983 1.00 59.47 192 ASN B N 1
ATOM 1390 C CA . ASN B 1 71 ? 8.837 36.286 56.085 1.00 59.55 192 ASN B CA 1
ATOM 1391 C C . ASN B 1 71 ? 7.844 37.453 56.266 1.00 64.40 192 ASN B C 1
ATOM 1392 O O . ASN B 1 71 ? 8.086 38.336 57.092 1.00 64.86 192 ASN B O 1
ATOM 1397 N N . VAL B 1 72 ? 6.773 37.492 55.457 1.00 59.53 193 VAL B N 1
ATOM 1398 C CA . VAL B 1 72 ? 5.741 38.541 55.497 1.00 58.33 193 VAL B CA 1
ATOM 1399 C C . VAL B 1 72 ? 4.398 37.859 55.756 1.00 60.56 193 VAL B C 1
ATOM 1400 O O . VAL B 1 72 ? 4.165 36.745 55.278 1.00 60.56 193 VAL B O 1
ATOM 1404 N N . THR B 1 73 ? 3.508 38.535 56.478 1.00 55.23 194 THR B N 1
ATOM 1405 C CA . THR B 1 73 ? 2.177 38.035 56.774 1.00 54.65 194 THR B CA 1
ATOM 1406 C C . THR B 1 73 ? 1.163 39.014 56.202 1.00 57.87 194 THR B C 1
ATOM 1407 O O . THR B 1 73 ? 1.266 40.232 56.421 1.00 57.13 194 THR B O 1
ATOM 1411 N N . MET B 1 74 ? 0.180 38.472 55.460 1.00 54.04 195 MET B N 1
ATOM 1412 C CA . MET B 1 74 ? -0.903 39.253 54.867 1.00 53.54 195 MET B CA 1
ATOM 1413 C C . MET B 1 74 ? -2.207 38.792 55.491 1.00 55.17 195 MET B C 1
ATOM 1414 O O . MET B 1 74 ? -2.468 37.596 55.544 1.00 55.20 195 MET B O 1
ATOM 1419 N N . SER B 1 75 ? -3.004 39.732 55.997 1.00 50.16 196 SER B N 1
ATOM 1420 C CA . SER B 1 75 ? -4.294 39.427 56.613 1.00 49.21 196 SER B CA 1
ATOM 1421 C C . SER B 1 75 ? -5.346 39.734 55.573 1.00 48.39 196 SER B C 1
ATOM 1422 O O . SER B 1 75 ? -5.370 40.839 55.033 1.00 46.32 196 SER B O 1
ATOM 1425 N N . VAL B 1 76 ? -6.183 38.768 55.251 1.00 44.47 19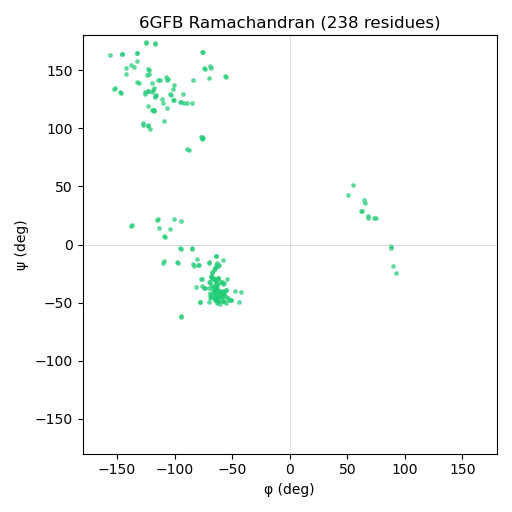7 VAL B N 1
ATOM 1426 C CA . VAL B 1 76 ? -7.228 38.979 54.247 1.00 44.54 197 VAL B CA 1
ATOM 1427 C C . VAL B 1 76 ? -8.527 38.399 54.764 1.00 49.60 197 VAL B C 1
ATOM 1428 O O . VAL B 1 76 ? -8.501 37.429 55.514 1.00 47.46 197 VAL B O 1
ATOM 1432 N N . ASP B 1 77 ? -9.660 38.954 54.306 1.00 49.83 198 ASP B N 1
ATOM 1433 C CA . ASP B 1 77 ? -11.000 38.458 54.619 1.00 50.26 198 ASP B CA 1
ATOM 1434 C C . ASP B 1 77 ? -11.166 37.140 53.883 1.00 52.42 198 ASP B C 1
ATOM 1435 O O . ASP B 1 77 ? -10.656 37.002 52.764 1.00 51.43 198 ASP B O 1
ATOM 1440 N N . ALA B 1 78 ? -11.859 36.177 54.509 1.00 49.31 199 ALA B N 1
ATOM 1441 C CA . ALA B 1 78 ? -12.154 34.848 53.970 1.00 49.91 199 ALA B CA 1
ATOM 1442 C C . ALA B 1 78 ? -12.699 34.832 52.527 1.00 54.17 199 ALA B C 1
ATOM 1443 O O . ALA B 1 78 ? -12.310 33.960 51.753 1.00 53.57 199 ALA B O 1
ATOM 1445 N N . GLU B 1 79 ? -13.581 35.788 52.169 1.00 52.17 200 GLU B N 1
ATOM 1446 C CA . GLU B 1 79 ? -14.208 35.891 50.830 1.00 52.84 200 GLU B CA 1
ATOM 1447 C C . GLU B 1 79 ? -13.201 36.264 49.723 1.00 55.87 200 GLU B C 1
ATOM 1448 O O . GLU B 1 79 ? -13.469 36.015 48.542 1.00 57.19 200 GLU B O 1
ATOM 1454 N N . CYS B 1 80 ? -12.087 36.906 50.103 1.00 49.90 201 CYS B N 1
ATOM 1455 C CA . CYS B 1 80 ? -11.068 37.394 49.178 1.00 49.82 201 CYS B CA 1
ATOM 1456 C C . CYS B 1 80 ? -9.883 36.420 48.967 1.00 50.37 201 CYS B C 1
ATOM 1457 O O . CYS B 1 80 ? -9.033 36.675 48.109 1.00 48.64 201 CYS B O 1
ATOM 1460 N N . VAL B 1 81 ? -9.873 35.279 49.688 1.00 45.58 202 VAL B N 1
ATOM 1461 C CA . VAL B 1 81 ? -8.859 34.219 49.558 1.00 44.69 202 VAL B CA 1
ATOM 1462 C C . VAL B 1 81 ? -8.669 33.774 48.077 1.00 47.42 202 VAL B C 1
ATOM 1463 O O . VAL B 1 81 ? -7.515 33.755 47.639 1.00 45.34 202 VAL B O 1
ATOM 1467 N N . PRO B 1 82 ? -9.741 33.485 47.274 1.00 44.71 203 PRO B N 1
ATOM 1468 C CA . PRO B 1 82 ? -9.512 33.071 45.873 1.00 44.66 203 PRO B CA 1
ATOM 1469 C C . PRO B 1 82 ? -8.856 34.111 44.946 1.00 48.28 203 PRO B C 1
ATOM 1470 O O . PRO B 1 82 ? -8.448 33.748 43.855 1.00 49.40 203 PRO B O 1
ATOM 1474 N N . MET B 1 83 ? -8.713 35.369 45.393 1.00 45.79 204 MET B N 1
ATOM 1475 C CA . MET B 1 83 ? -8.134 36.511 44.654 1.00 45.03 204 MET B CA 1
ATOM 1476 C C . MET B 1 83 ? -6.655 36.799 44.988 1.00 47.41 204 MET B C 1
ATOM 1477 O O . MET B 1 83 ? -6.019 37.572 44.269 1.00 46.39 204 MET B O 1
ATOM 1482 N N . VAL B 1 84 ? -6.120 36.240 46.097 1.00 43.19 205 VAL B N 1
ATOM 1483 C CA . VAL B 1 84 ? -4.750 36.538 46.544 1.00 43.28 205 VAL B CA 1
ATOM 1484 C C . VAL B 1 84 ? -3.699 36.087 45.514 1.00 48.30 205 VAL B C 1
ATOM 1485 O O . VAL B 1 84 ? -2.818 36.886 45.183 1.00 48.47 205 VAL B O 1
ATOM 1489 N N . ARG B 1 85 ? -3.803 34.849 44.987 1.00 43.94 206 ARG B N 1
ATOM 1490 C CA . ARG B 1 85 ? -2.854 34.343 43.973 1.00 44.75 206 ARG B CA 1
ATOM 1491 C C . ARG B 1 85 ? -2.741 35.297 42.768 1.00 45.44 206 ARG B C 1
ATOM 1492 O O . ARG B 1 85 ? -1.627 35.638 42.359 1.00 44.49 2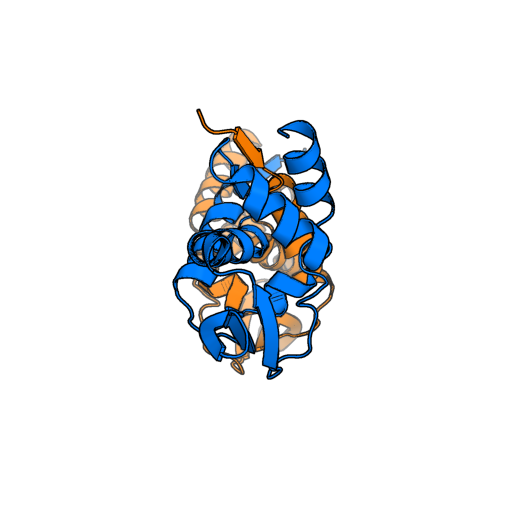06 ARG B O 1
ATOM 1500 N N . ASP B 1 86 ? -3.892 35.770 42.261 1.00 42.12 207 ASP B N 1
ATOM 1501 C CA . ASP B 1 86 ? -3.979 36.711 41.135 1.00 42.47 207 ASP B CA 1
ATOM 1502 C C . ASP B 1 86 ? -3.383 38.069 41.478 1.00 45.47 207 ASP B C 1
ATOM 1503 O O . ASP B 1 86 ? -2.771 38.673 40.617 1.00 45.83 207 ASP B O 1
ATOM 1508 N N . LEU B 1 87 ? -3.536 38.540 42.732 1.00 43.38 208 LEU B N 1
ATOM 1509 C CA . LEU B 1 87 ? -2.928 39.793 43.189 1.00 42.75 208 LEU B CA 1
ATOM 1510 C C . LEU B 1 87 ? -1.402 39.651 43.175 1.00 43.41 208 LEU B C 1
ATOM 1511 O O . LEU B 1 87 ? -0.717 40.504 42.624 1.00 41.83 208 LEU B O 1
ATOM 1516 N N . LEU B 1 88 ? -0.881 38.555 43.726 1.00 40.52 209 LEU B N 1
ATOM 1517 C CA . LEU B 1 88 ? 0.573 38.315 43.784 1.00 40.07 209 LEU B CA 1
ATOM 1518 C C . LEU B 1 88 ? 1.196 38.124 42.395 1.00 43.18 209 LEU B C 1
ATOM 1519 O O . LEU B 1 88 ? 2.275 38.671 42.126 1.00 41.87 209 LEU B O 1
ATOM 1524 N N . ARG B 1 89 ? 0.498 37.366 41.508 1.00 38.60 210 ARG B N 1
ATOM 1525 C CA . ARG B 1 89 ? 0.944 37.137 40.130 1.00 37.69 210 ARG B CA 1
ATOM 1526 C C . ARG B 1 89 ? 1.033 38.487 39.386 1.00 41.10 210 ARG B C 1
ATOM 1527 O O . ARG B 1 89 ? 1.998 38.713 38.660 1.00 40.10 210 ARG B O 1
ATOM 1535 N N . TYR B 1 90 ? 0.059 39.395 39.630 1.00 37.05 211 TYR B N 1
ATOM 1536 C CA . TYR B 1 90 ? 0.007 40.746 39.066 1.00 37.23 211 TYR B CA 1
ATOM 1537 C C . TYR B 1 90 ? 1.258 41.580 39.446 1.00 40.94 211 TYR B C 1
ATOM 1538 O O . TYR B 1 90 ? 1.735 42.368 38.640 1.00 40.02 211 TYR B O 1
ATOM 1547 N N . PHE B 1 91 ? 1.830 41.343 40.637 1.00 38.32 212 PHE B N 1
ATOM 1548 C CA . PHE B 1 91 ? 3.068 42.033 41.040 1.00 38.62 212 PHE B CA 1
ATOM 1549 C C . PHE B 1 91 ? 4.281 41.659 40.135 1.00 42.53 212 PHE B C 1
ATOM 1550 O O . PHE B 1 91 ? 5.244 42.429 40.035 1.00 42.68 212 PHE B O 1
ATOM 1558 N N . TYR B 1 92 ? 4.191 40.505 39.432 1.00 37.29 213 TYR B N 1
ATOM 1559 C CA . TYR B 1 92 ? 5.189 40.021 38.472 1.00 37.73 213 TYR B CA 1
ATOM 1560 C C . TYR B 1 92 ? 4.844 40.444 37.030 1.00 38.23 213 TYR B C 1
ATOM 1561 O O . TYR B 1 92 ? 5.613 41.153 36.378 1.00 37.73 213 TYR B O 1
ATOM 1570 N N . SER B 1 93 ? 3.693 39.978 36.542 1.00 34.72 214 SER B N 1
ATOM 1571 C CA . SER B 1 93 ? 3.206 40.151 35.168 1.00 35.44 214 SER B CA 1
ATOM 1572 C C . SER B 1 93 ? 2.777 41.591 34.826 1.00 40.91 214 SER B C 1
ATOM 1573 O O . SER B 1 93 ? 2.856 41.994 33.649 1.00 39.99 214 SER B O 1
ATOM 1576 N N . ARG B 1 94 ? 2.257 42.328 35.836 1.00 36.81 215 ARG B N 1
ATOM 1577 C CA . ARG B 1 9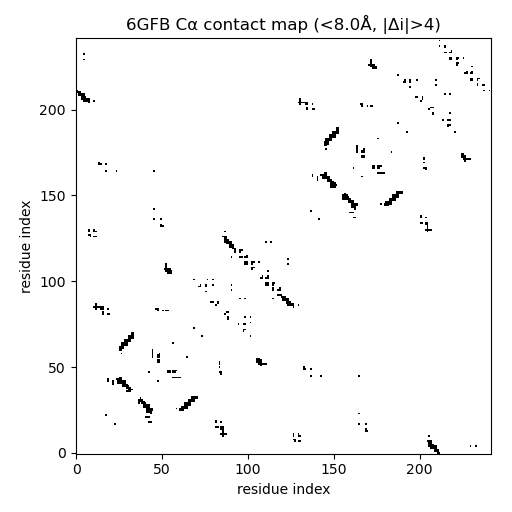4 ? 1.733 43.700 35.719 1.00 36.66 215 ARG B CA 1
ATOM 1578 C C . ARG B 1 94 ? 0.437 43.710 34.875 1.00 42.54 215 ARG B C 1
ATOM 1579 O O . ARG B 1 94 ? 0.012 44.739 34.356 1.00 42.38 215 ARG B O 1
ATOM 1587 N N . ARG B 1 95 ? -0.240 42.553 34.855 1.00 40.60 216 ARG B N 1
ATOM 1588 C CA . ARG B 1 95 ? -1.520 42.321 34.178 1.00 41.20 216 ARG B CA 1
ATOM 1589 C C . ARG B 1 95 ? -2.445 41.607 35.155 1.00 43.45 216 ARG B C 1
ATOM 1590 O O . ARG B 1 95 ? -2.003 40.695 35.865 1.00 42.79 216 ARG B O 1
ATOM 1598 N N . ILE B 1 96 ? -3.729 41.986 35.164 1.00 39.40 217 ILE B N 1
ATOM 1599 C CA . ILE B 1 96 ? -4.734 41.392 36.054 1.00 39.36 217 ILE B CA 1
ATOM 1600 C C . ILE B 1 96 ? -6.136 41.464 35.430 1.00 43.54 217 ILE B C 1
ATOM 1601 O O . ILE B 1 96 ? -6.528 42.510 34.912 1.00 41.79 217 ILE B O 1
ATOM 1606 N N . ASP B 1 97 ? -6.871 40.341 35.500 1.00 42.41 218 ASP B N 1
ATOM 1607 C CA . ASP B 1 97 ? -8.239 40.169 35.004 1.00 44.38 218 ASP B CA 1
ATOM 1608 C C . ASP B 1 97 ? -9.228 40.406 36.136 1.00 49.19 218 ASP B C 1
ATOM 1609 O O . ASP B 1 97 ? -9.135 39.774 37.184 1.00 48.71 218 ASP B O 1
ATOM 1614 N N . ILE B 1 98 ? -10.146 41.351 35.944 1.00 46.72 219 ILE B N 1
ATOM 1615 C CA . ILE B 1 98 ? -11.128 41.747 36.960 1.00 46.39 219 ILE B CA 1
ATOM 1616 C C . ILE B 1 98 ? -12.556 41.605 36.429 1.00 50.53 219 ILE B C 1
ATOM 1617 O O . ILE B 1 98 ? -12.847 42.035 35.324 1.00 50.57 219 ILE B O 1
ATOM 1622 N N . THR B 1 99 ? -13.429 40.970 37.211 1.00 47.55 220 THR B N 1
ATOM 1623 C CA . THR B 1 99 ? -14.845 40.760 36.882 1.00 47.10 220 THR B CA 1
ATOM 1624 C C . THR B 1 99 ? -15.698 41.488 37.921 1.00 51.24 220 THR B C 1
ATOM 1625 O O . THR B 1 99 ? -15.148 41.986 38.906 1.00 49.73 220 THR B O 1
ATOM 1629 N N . LEU B 1 100 ? -17.037 41.545 37.725 1.00 49.58 221 LEU B N 1
ATOM 1630 C CA . LEU B 1 100 ? -17.943 42.183 38.685 1.00 50.67 221 LEU B CA 1
ATOM 1631 C C . LEU B 1 100 ? -17.986 41.426 40.011 1.00 54.95 221 LEU B C 1
ATOM 1632 O O . LEU B 1 100 ? -18.164 42.046 41.062 1.00 56.11 221 LEU B O 1
ATOM 1637 N N . SER B 1 101 ? -17.749 40.105 39.974 1.00 50.69 222 SER B N 1
ATOM 1638 C CA . SER B 1 101 ? -17.731 39.279 41.170 1.00 50.57 222 SER B CA 1
ATOM 1639 C C . SER B 1 101 ? -16.405 39.389 41.945 1.00 52.18 222 SER B C 1
ATOM 1640 O O . SER B 1 101 ? -16.383 39.057 43.132 1.00 51.31 222 SER B O 1
ATOM 1643 N N . SER B 1 102 ? -15.313 39.902 41.302 1.00 45.68 223 SER B N 1
ATOM 1644 C CA . SER B 1 102 ? -14.017 40.038 41.977 1.00 44.02 223 SER B CA 1
ATOM 1645 C C . SER B 1 102 ? -13.564 41.481 42.277 1.00 47.58 223 SER B C 1
ATOM 1646 O O . SER B 1 102 ? -12.634 41.655 43.077 1.00 46.58 223 SER B O 1
ATOM 1649 N N . VAL B 1 103 ? -14.182 42.499 41.640 1.00 43.82 224 VAL B N 1
ATOM 1650 C CA . VAL B 1 103 ? -13.765 43.908 41.767 1.00 43.35 224 VAL B CA 1
ATOM 1651 C C . VAL B 1 103 ? -13.650 44.400 43.266 1.00 46.68 224 VAL B C 1
ATOM 1652 O O . VAL B 1 103 ? -12.620 45.001 43.616 1.00 44.38 224 VAL B O 1
ATOM 1656 N N . LYS B 1 104 ? -14.666 44.129 44.124 1.00 44.75 225 LYS B N 1
ATOM 1657 C CA . LYS B 1 104 ? -14.678 44.543 45.537 1.00 44.96 225 LYS B CA 1
ATOM 1658 C C . LYS B 1 104 ? -13.499 43.967 46.321 1.00 48.78 225 LYS B C 1
ATOM 1659 O O . LYS B 1 104 ? -12.799 44.724 47.008 1.00 48.14 225 LYS B O 1
ATOM 1665 N N . CYS B 1 105 ? -13.207 42.670 46.130 1.00 45.45 226 CYS B N 1
ATOM 1666 C CA . CYS B 1 105 ? -12.046 42.049 46.768 1.00 46.74 226 CYS B CA 1
ATOM 1667 C C . CYS B 1 105 ? -10.726 42.645 46.282 1.00 45.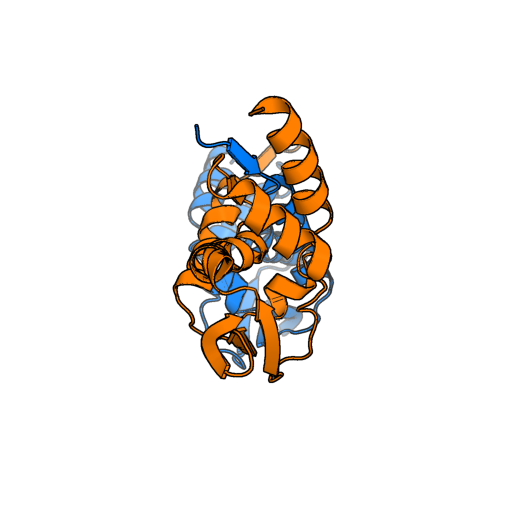96 226 CYS B C 1
ATOM 1668 O O . CYS B 1 105 ? -9.862 42.923 47.116 1.00 45.51 226 CYS B O 1
ATOM 1671 N N . PHE B 1 106 ? -10.576 42.904 44.957 1.00 39.79 227 PHE B N 1
ATOM 1672 C CA . PHE B 1 106 ? -9.335 43.518 44.481 1.00 39.02 227 PHE B CA 1
ATOM 1673 C C . PHE B 1 106 ? -9.189 44.954 44.973 1.00 42.49 227 PHE B C 1
ATOM 1674 O O . PHE B 1 106 ? -8.085 45.359 45.338 1.00 42.14 227 PHE B O 1
ATOM 1682 N N . HIS B 1 107 ? -10.298 45.703 45.044 1.00 39.57 228 HIS B N 1
ATOM 1683 C CA . HIS B 1 107 ? -10.279 47.069 45.572 1.00 38.91 228 HIS B CA 1
ATOM 1684 C C . HIS B 1 107 ? -9.844 47.081 47.060 1.00 43.45 228 HIS B C 1
ATOM 1685 O O . HIS B 1 107 ? -8.998 47.902 47.435 1.00 42.01 228 HIS B O 1
ATOM 1692 N N . LYS B 1 108 ? -10.375 46.140 47.882 1.00 40.11 229 LYS B N 1
ATOM 1693 C CA . LYS B 1 108 ? -10.027 45.997 49.312 1.00 40.64 229 LYS B CA 1
ATOM 1694 C C . LYS B 1 108 ? -8.560 45.595 49.485 1.00 45.83 229 LYS B C 1
ATOM 1695 O O . LYS B 1 108 ? -7.853 46.205 50.283 1.00 46.52 229 LYS B O 1
ATOM 1701 N N . LEU B 1 109 ? -8.093 44.612 48.702 1.00 40.92 230 LEU B N 1
ATOM 1702 C CA . LEU B 1 109 ? -6.701 44.150 48.750 1.00 41.08 230 LEU B CA 1
ATOM 1703 C C . LEU B 1 109 ? -5.729 45.238 48.320 1.00 44.94 230 LEU B C 1
ATOM 1704 O O . LEU B 1 109 ? -4.739 45.458 49.003 1.00 45.87 230 LEU B O 1
ATOM 1709 N N . ALA B 1 110 ? -6.034 45.944 47.218 1.00 40.83 231 ALA B N 1
ATOM 1710 C CA . ALA B 1 110 ? -5.190 47.013 46.692 1.00 40.41 231 ALA B CA 1
ATOM 1711 C C . ALA B 1 110 ? -5.068 48.177 47.669 1.00 43.31 231 ALA B C 1
ATOM 1712 O O . ALA B 1 110 ? -3.957 48.682 47.852 1.00 42.63 231 ALA B O 1
ATOM 1714 N N . SER B 1 111 ? -6.198 48.574 48.312 1.00 41.21 232 SER B N 1
ATOM 1715 C CA . SER B 1 111 ? -6.275 49.643 49.325 1.00 42.26 232 SER B CA 1
ATOM 1716 C C . SER B 1 111 ? -5.449 49.297 50.564 1.00 47.17 232 SER B C 1
ATOM 1717 O O . SER B 1 111 ? -4.634 50.108 50.998 1.00 46.74 232 SER B O 1
ATOM 1720 N N . ALA B 1 112 ? -5.647 48.085 51.124 1.00 43.92 233 ALA B N 1
ATOM 1721 C CA . ALA B 1 112 ? -4.931 47.670 52.329 1.00 43.77 233 ALA B CA 1
ATOM 1722 C C . ALA B 1 112 ? -3.431 47.512 52.113 1.00 46.38 233 ALA B C 1
ATOM 1723 O O . ALA B 1 112 ? -2.676 47.732 53.062 1.00 44.82 233 ALA B O 1
ATOM 1725 N N . TYR B 1 113 ? -2.989 47.152 50.877 1.00 42.38 234 TYR B N 1
ATOM 1726 C CA . TYR B 1 113 ? -1.560 46.926 50.624 1.00 43.08 234 TYR B CA 1
ATOM 1727 C C . TYR B 1 113 ? -0.906 47.999 49.753 1.00 47.20 234 TYR B C 1
ATOM 1728 O O . TYR B 1 113 ? 0.283 47.895 49.460 1.00 47.07 234 TYR B O 1
ATOM 1737 N N . GLY B 1 114 ? -1.651 49.054 49.458 1.00 44.78 235 GLY B N 1
ATOM 1738 C CA . GLY B 1 114 ? -1.135 50.194 48.718 1.00 45.08 235 GLY B CA 1
ATOM 1739 C C . GLY B 1 114 ? -0.707 49.944 47.285 1.00 47.75 235 GLY B C 1
ATOM 1740 O O . GLY B 1 114 ? 0.292 50.534 46.850 1.00 46.86 235 GLY B O 1
ATOM 1741 N N . ALA B 1 115 ? -1.453 49.096 46.532 1.00 41.96 236 ALA B N 1
ATOM 1742 C CA . ALA B 1 115 ? -1.216 48.882 45.096 1.00 41.32 236 ALA B CA 1
ATOM 1743 C C . ALA B 1 115 ? -2.100 49.966 44.447 1.00 45.90 236 ALA B C 1
ATOM 1744 O O . ALA B 1 115 ? -3.270 49.737 44.103 1.00 43.31 236 ALA B O 1
ATOM 1746 N N . ARG B 1 116 ? -1.546 51.187 44.389 1.00 44.36 237 ARG B N 1
ATOM 1747 C CA . ARG B 1 116 ? -2.267 52.401 43.984 1.00 45.47 237 ARG B CA 1
ATOM 1748 C C . ARG B 1 116 ? -2.778 52.400 42.553 1.00 48.01 237 ARG B C 1
ATOM 1749 O O . ARG B 1 116 ? -3.851 52.950 42.326 1.00 47.39 237 ARG B O 1
ATOM 1757 N N . GLN B 1 117 ? -2.072 51.776 41.595 1.00 45.34 238 GLN B N 1
ATOM 1758 C CA . GLN B 1 117 ? -2.593 51.736 40.216 1.00 44.71 238 GLN B CA 1
ATOM 1759 C C . GLN B 1 117 ? -3.823 50.840 40.150 1.00 45.97 238 GLN B C 1
ATOM 1760 O O . GLN B 1 117 ? -4.829 51.229 39.570 1.00 45.37 238 GLN B O 1
ATOM 1766 N N . LEU B 1 118 ? -3.761 49.672 40.810 1.00 40.75 239 LEU B N 1
ATOM 1767 C CA . LEU B 1 118 ? -4.875 48.719 40.871 1.00 39.88 239 LEU B CA 1
ATOM 1768 C C . LEU B 1 118 ? -6.075 49.290 41.645 1.00 43.95 239 LEU B C 1
ATOM 1769 O O . LEU B 1 118 ? -7.227 49.047 41.272 1.00 42.26 239 LEU B O 1
ATOM 1774 N N . GLN B 1 119 ? -5.798 50.024 42.732 1.00 42.18 240 GLN B N 1
ATOM 1775 C CA . GLN B 1 119 ? -6.816 50.681 43.564 1.00 41.87 240 GLN B CA 1
ATOM 1776 C C . GLN B 1 119 ? -7.680 51.652 42.730 1.00 44.96 240 GLN B C 1
ATOM 1777 O O . GLN B 1 119 ? -8.907 51.577 42.759 1.00 45.15 240 GLN B O 1
ATOM 1783 N N . GLY B 1 120 ? -7.010 52.494 41.951 1.00 41.68 241 GLY B N 1
ATOM 1784 C CA . GLY B 1 120 ? -7.663 53.429 41.045 1.00 42.58 241 GLY B CA 1
ATOM 1785 C C . GLY B 1 120 ? -8.442 52.744 39.945 1.00 46.07 241 GLY B C 1
ATOM 1786 O O . GLY B 1 120 ? -9.554 53.163 39.617 1.00 45.28 241 GLY B O 1
ATOM 1787 N N . TY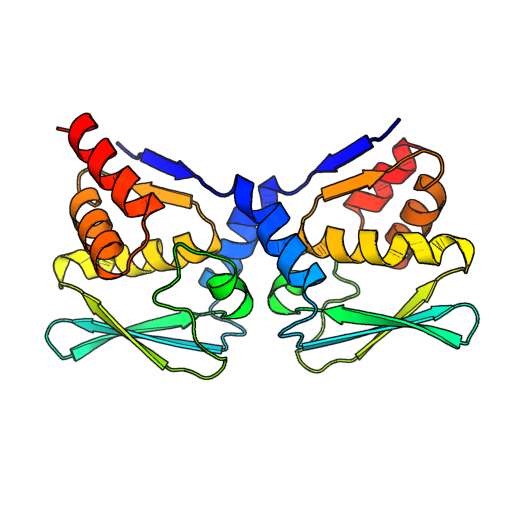R B 1 121 ? -7.883 51.642 39.407 1.00 43.12 242 TYR B N 1
ATOM 1788 C CA . TYR B 1 121 ? -8.514 50.868 38.340 1.00 42.50 242 TYR B CA 1
ATOM 1789 C C . TYR B 1 121 ? -9.790 50.213 38.822 1.00 46.95 242 TYR B C 1
ATOM 1790 O O . TYR B 1 121 ? -10.776 50.276 38.097 1.00 46.80 242 TYR B O 1
ATOM 1799 N N . CYS B 1 122 ? -9.780 49.576 40.020 1.00 43.60 243 CYS B N 1
ATOM 1800 C CA . CYS B 1 122 ? -10.988 48.941 40.600 1.00 43.81 243 CYS B CA 1
ATOM 1801 C C . CYS B 1 122 ? -12.097 49.941 40.860 1.00 47.97 243 CYS B C 1
ATOM 1802 O O . CYS B 1 122 ? -13.256 49.621 40.617 1.00 45.50 243 CYS B O 1
ATOM 1805 N N . ALA B 1 123 ? -11.737 51.130 41.399 1.00 47.86 244 ALA B N 1
ATOM 1806 C CA . ALA B 1 123 ? -12.676 52.217 41.722 1.00 50.11 244 ALA B CA 1
ATOM 1807 C C . ALA B 1 123 ? -13.434 52.673 40.438 1.00 56.91 244 ALA B C 1
ATOM 1808 O O . ALA B 1 123 ? -14.658 52.769 40.442 1.00 57.23 244 ALA B O 1
ATOM 1810 N N . SER B 1 124 ? -12.694 52.858 39.325 1.00 54.95 245 SER B N 1
ATOM 1811 C CA . SER B 1 124 ? -13.218 53.262 38.007 1.00 55.15 245 SER B CA 1
ATOM 1812 C C . SER B 1 124 ? -14.055 52.156 37.380 1.00 59.94 245 SER B C 1
ATOM 1813 O O . SER B 1 124 ? -15.114 52.447 36.808 1.00 58.97 245 SER B O 1
ATOM 1816 N N . LEU B 1 125 ? -13.532 50.891 37.412 1.00 56.48 246 LEU B N 1
ATOM 1817 C CA . LEU B 1 125 ? -14.218 49.741 36.824 1.00 56.93 246 LEU B CA 1
ATOM 1818 C C . LEU B 1 125 ? -15.563 49.521 37.454 1.00 61.57 246 LEU B C 1
ATOM 1819 O O . LEU B 1 125 ? -16.522 49.265 36.732 1.00 60.99 246 LEU B O 1
ATOM 1824 N N . PHE B 1 126 ? -15.648 49.656 38.800 1.00 59.26 247 PHE B N 1
ATOM 1825 C CA . PHE B 1 126 ? -16.904 49.514 39.525 1.00 59.18 247 PHE B CA 1
ATOM 1826 C C . PHE B 1 126 ? -17.976 50.504 39.034 1.00 64.05 247 PHE B C 1
ATOM 1827 O O . PHE B 1 126 ? -19.129 50.108 38.905 1.00 63.55 247 PHE B O 1
ATOM 1835 N N . ALA B 1 127 ? -17.594 51.770 38.762 1.00 61.79 248 ALA B N 1
ATOM 1836 C CA . ALA B 1 127 ? -18.494 52.816 38.258 1.00 62.18 248 ALA B CA 1
ATOM 1837 C C . ALA B 1 127 ? -19.029 52.438 36.862 1.00 68.22 248 ALA B C 1
ATOM 1838 O O . ALA B 1 127 ? -20.202 52.660 36.581 1.00 68.06 248 ALA B O 1
ATOM 1840 N N . ILE B 1 128 ? -18.178 51.802 36.026 1.00 66.80 249 ILE B N 1
ATOM 1841 C CA . ILE B 1 128 ? -18.505 51.306 34.682 1.00 67.10 249 ILE B CA 1
ATOM 1842 C C . ILE B 1 128 ? -19.464 50.088 34.742 1.00 74.12 249 ILE B C 1
ATOM 1843 O O . ILE B 1 128 ? -20.476 50.084 34.034 1.00 73.65 249 ILE B O 1
ATOM 1848 N N . LEU B 1 129 ? -19.145 49.068 35.579 1.00 72.54 250 LEU B N 1
ATOM 1849 C CA . LEU B 1 129 ? -19.946 47.835 35.709 1.00 73.35 250 LEU B CA 1
ATOM 1850 C C . LEU B 1 129 ? -21.337 48.036 36.343 1.00 80.07 250 LEU B C 1
ATOM 1851 O O . LEU B 1 129 ? -22.253 47.266 36.036 1.00 80.18 250 LEU B O 1
ATOM 1856 N N . SER B 1 130 ? -21.489 49.059 37.217 1.00 77.38 251 SER B N 1
ATOM 1857 C CA . SER B 1 130 ? -22.734 49.389 37.914 1.00 103.46 251 SER B CA 1
ATOM 1858 C C . SER B 1 130 ? -23.243 50.786 37.531 1.00 145.44 251 SER B C 1
ATOM 1859 O O . SER B 1 130 ? -23.493 51.067 36.361 1.00 112.95 251 SER B O 1
#

Sequence (242 aa):
STHTLDLSRELSEALGQIFDSQRGCDLSISVNVQGEDALGFCGHTVILTANLEAQALWKEPGSNVTMSVDAECVPMVRDLLRYFYSRRIDITLSSVKCFHKLASAYGARQLQGYCASLFSTHTLDLSRELSEALGQIFDSQRGCDLSISVNVQGEDALGFCGHTVILTANLEAQALWKEPGSNVTMSVDAECVPMVRDLLRYFYSRRIDITLSSVKCFHKLASAYGARQLQGYCASLFAILS

B-factor: mean 55.92, std 16.75, range [34.22, 300.0]

Nearest PDB structures (foldseek):
  6gfb-assembly1_A  TM=1.008E+00  e=4.909E-23  Homo sapiens
  6gfc-assembly3_G  TM=9.985E-01  e=4.493E-21  Macaca mulatta
  6gfc-assembly3_F  TM=9.959E-01  e=6.617E-17  Macaca mulatta
  7x4w-assembly2_C  TM=7.424E-01  e=4.816E-07  Homo sapiens
  9du7-assembly1_A  TM=7.389E-01  e=7.017E-07  Homo sapiens

GO terms:
  GO:0005515 protein binding (F, IPI)
  GO:0005044 scavenger receptor activity (F, TAS)
  GO:0005576 extracellular region (C, TAS)
  GO:0006968 cellular defense response (P, TAS)
  GO:0007165 signal transduction (P, TAS)
  GO:0031089 platelet dense granule lumen (C, TAS)
  GO:0005576 extracellular region (C, HDA)
  GO:0031012 extracellular matrix (C, HDA)
  GO:0005576 extracellular region (C, IDA)
  GO:0070062 extracellular exosome (C, HDA)
  GO:0072562 blood microparticle (C, HDA)